Protein AF-A0A1Y3GC41-F1 (afdb_monomer)

Solvent-accessible surface area (backbone atoms only — not comparable to full-atom values): 14037 Å² total; per-residue (Å²): 127,78,80,80,53,49,66,61,40,53,50,44,62,78,36,47,71,57,53,35,50,50,41,25,69,69,59,69,42,43,61,58,47,39,34,46,35,61,84,64,41,93,57,85,67,60,42,74,79,37,36,31,29,21,33,38,30,64,58,84,92,35,60,56,63,61,42,42,58,34,51,26,50,46,35,40,72,66,38,29,49,45,41,66,51,50,52,43,73,61,13,53,52,45,36,67,74,67,71,36,42,24,42,35,40,48,56,81,86,48,41,38,18,34,15,66,78,85,65,32,71,26,45,34,45,58,20,31,11,50,40,53,31,49,50,53,45,42,40,33,65,76,67,64,29,43,28,36,36,41,33,27,69,45,68,36,31,42,37,24,49,48,37,35,69,68,44,84,50,43,42,84,86,61,44,84,43,41,29,40,42,45,96,51,58,69,56,46,56,51,45,54,74,73,45,96,44,42,78,61,56,96,82,79,67,78,45,43,31,38,32,38,39,31,72,46,60,77,56,80,76,59,34,66,66,39,46,75,46,86,30,32,38,44,33,72,19,51,54,69,48,77,70,47,86,92,39,52,51,72,60,93,47,58,61,26,58,42,14,12,50,40,30,10,65,58,69,102

Nearest PDB structures (foldseek):
  4q3a-assembly3_C  TM=8.831E-01  e=2.597E-20  Methanosarcina barkeri str. Fusaro
  4j49-assembly2_B  TM=8.670E-01  e=1.719E-20  Methanosarcina barkeri str. Fusaro
  4j43-assembly2_B  TM=8.719E-01  e=8.955E-20  Methanosarcina barkeri str. Fusaro
  4j49-assembly1_A  TM=8.557E-01  e=1.198E-18  Methanosarcina barkeri str. Fusaro
  4q3e-assembly1_A  TM=8.543E-01  e=2.900E-18  Methanosarcina barkeri str. Fusaro

InterPro domains:
  IPR048757 Pyrrolysine biosynthesis protein PylD, N-terminal domain [PF21455] (15-121)

Secondary structure (DSSP, 8-state):
-PPPPHHHHHHHHHHHHHHHHHHHHHHS--HHHHHTTTTTS-----GGG-EEEEEE--STT-PPTTHHHHHHHHHHHHT-EEEE--SHHHHHHHHHHTT-SEEEEE-SS-EEEEETTT--EEEHHHHHHHHHHHHHHHHHHHHT--EEEEE--SHHHHHHHHHHHHSTT--TTT-SEEEEE-S-HHHHHHHHHHSS-EE--TTS---SEEEE-SS-SSSGGGSHHHHSSS-EEEE--SS-----TTTEEE-SSHHHHHHHHHHHHHT-

Radius of gyration: 18.23 Å; Cα contacts (8 Å, |Δi|>4): 546; chains: 1; bounding box: 43×35×52 Å

Foldseek 3Di:
DDDDALVQLVVCLVCVVVQQVLLCLLQVDGLLCLLCQVVLDDFPDDQLVAEEEEAFEQPDVGGRPCNSVSLQSLSVVSRHNYDYAYYDPVRVVCCVVVPGQKYWYDDPPWTWIAGPPVRFIDTLLLLLLSSLLSSVLSNLVVVLFAEEEEEDCPSNSVSVQCPCCPGSSPCVPSHNAYEYDYPPVVSVVVCVVPHVHHHDDPPPAEGQEYEYQEQDLDDPCPDCRNQVDNHAYRYQHPPHHDHDPSRYRDRPPSSSSSSNNSCNVRVD

pLDDT: mean 94.2, std 5.42, range [58.84, 98.69]

Mean predicted aligned error: 3.55 Å

Organism: NCBI:txid1927129

Sequence (268 aa):
MTRLDERLVCSVVENLNDIDRDLRRFTGLSFREVCRGGGFFDNVLVESEKSVSVVPLSCGDGEIPFFSDAVCEVLRYVGFDASVVERDVFGISRSFEGDFDGVLMADDQAFVGIDLVSRNVSDNDSSTSRAYSILTRLLVEKFSCSSCLLVGLGDIGGGMLDYLFGSELALDGFVDSFFVHDIDVGKVDRCLGAYPVERYIDGVGEVDVVIDATPSVSNVCYSDVFVDGDSYFVLPGVPVGPYPEGRGFFDPLALGACSLAYMAFSGD

Structure (mmCIF, N/CA/C/O backbone):
data_AF-A0A1Y3GC41-F1
#
_entry.id   AF-A0A1Y3GC41-F1
#
loop_
_atom_site.group_PDB
_atom_site.id
_atom_site.type_symbol
_atom_site.label_atom_id
_atom_site.label_alt_id
_atom_site.label_comp_id
_atom_site.label_asym_id
_atom_site.label_entity_id
_atom_site.label_seq_id
_atom_site.pdbx_PDB_ins_code
_atom_site.Cartn_x
_atom_site.Cartn_y
_atom_site.Cartn_z
_atom_site.occupancy
_atom_site.B_iso_or_equiv
_atom_site.auth_seq_id
_atom_site.auth_comp_id
_atom_site.auth_asym_id
_atom_site.auth_atom_id
_atom_site.pdbx_PDB_model_num
ATOM 1 N N . MET A 1 1 ? 10.446 7.506 6.996 1.00 58.84 1 MET A N 1
ATOM 2 C CA . MET A 1 1 ? 9.048 7.522 6.537 1.00 58.84 1 MET A CA 1
ATOM 3 C C . MET A 1 1 ? 8.722 8.906 5.998 1.00 58.84 1 MET A C 1
ATOM 5 O O . MET A 1 1 ? 9.164 9.886 6.594 1.00 58.84 1 MET A O 1
ATOM 9 N N . THR A 1 2 ? 8.022 9.000 4.869 1.00 71.81 2 THR A N 1
ATOM 10 C CA . THR A 1 2 ? 7.510 10.284 4.369 1.00 71.81 2 THR A CA 1
ATOM 11 C C . THR A 1 2 ? 6.113 10.477 4.917 1.00 71.81 2 THR A C 1
ATOM 13 O O . THR A 1 2 ? 5.234 9.655 4.683 1.00 71.81 2 THR A O 1
ATOM 16 N N . ARG A 1 3 ? 5.936 11.536 5.702 1.00 79.88 3 ARG A N 1
ATOM 17 C CA . ARG A 1 3 ? 4.681 11.837 6.382 1.00 79.88 3 ARG A CA 1
ATOM 18 C C . ARG A 1 3 ? 3.676 12.411 5.380 1.00 79.88 3 ARG A C 1
ATOM 20 O O . ARG A 1 3 ? 4.047 13.262 4.571 1.00 79.88 3 ARG A O 1
ATOM 27 N N . LEU A 1 4 ? 2.424 11.954 5.439 1.00 88.12 4 LEU A N 1
ATOM 28 C CA . LEU A 1 4 ? 1.343 12.553 4.652 1.00 88.12 4 LEU A CA 1
ATOM 29 C C . LEU A 1 4 ? 1.094 13.997 5.101 1.00 88.12 4 LEU A C 1
ATOM 31 O O . LEU A 1 4 ? 1.350 14.367 6.250 1.00 88.12 4 LEU A O 1
ATOM 35 N N . ASP A 1 5 ? 0.558 14.806 4.193 1.00 89.56 5 ASP A N 1
ATOM 36 C CA . ASP A 1 5 ? 0.022 16.116 4.541 1.00 89.56 5 ASP A CA 1
ATOM 37 C C . ASP A 1 5 ? -1.508 16.076 4.674 1.00 89.56 5 ASP A C 1
ATOM 39 O O . ASP A 1 5 ? -2.185 15.173 4.179 1.00 89.56 5 ASP A O 1
ATOM 43 N N . GLU A 1 6 ? -2.055 17.079 5.359 1.00 91.06 6 GLU A N 1
ATOM 44 C CA . GLU A 1 6 ? -3.498 17.243 5.576 1.00 91.06 6 GLU A CA 1
ATOM 45 C C . GLU A 1 6 ? -4.297 17.259 4.261 1.00 91.06 6 GLU A C 1
ATOM 47 O O . GLU A 1 6 ? -5.421 16.766 4.209 1.00 91.06 6 GLU A O 1
ATOM 52 N N . ARG A 1 7 ? -3.731 17.802 3.176 1.00 91.12 7 ARG A N 1
ATOM 53 C CA . ARG A 1 7 ? -4.450 17.929 1.901 1.00 91.12 7 ARG A CA 1
ATOM 54 C C . ARG A 1 7 ? -4.641 16.571 1.245 1.00 91.12 7 ARG A C 1
ATOM 56 O O . ARG A 1 7 ? -5.731 16.301 0.749 1.00 91.12 7 ARG A O 1
ATOM 63 N N . LEU A 1 8 ? -3.610 15.727 1.256 1.00 90.88 8 LEU A N 1
ATOM 64 C CA . LEU A 1 8 ? -3.686 14.356 0.758 1.00 90.88 8 LEU A CA 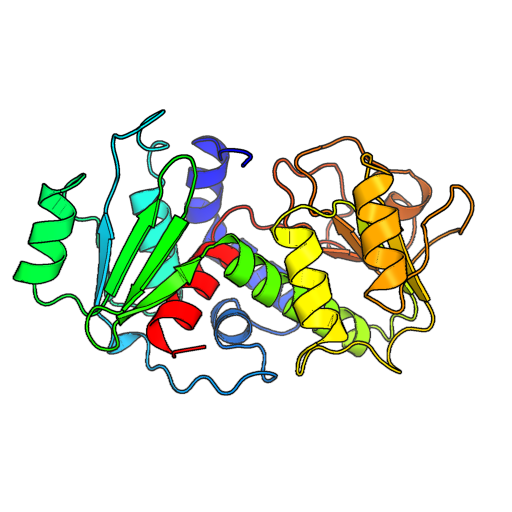1
ATOM 65 C C . LEU A 1 8 ? -4.684 13.533 1.573 1.00 90.88 8 LEU A C 1
ATOM 67 O O . LEU A 1 8 ? -5.519 12.848 0.988 1.00 90.88 8 LEU A O 1
ATOM 71 N N . VAL A 1 9 ? -4.651 13.657 2.902 1.00 93.12 9 VAL A N 1
ATOM 72 C CA . VAL A 1 9 ? -5.589 12.968 3.802 1.00 93.12 9 VAL A CA 1
ATOM 73 C C . VAL A 1 9 ? -7.040 13.353 3.493 1.00 93.12 9 VAL A C 1
ATOM 75 O O . VAL A 1 9 ? -7.869 12.476 3.249 1.00 93.12 9 VAL A O 1
ATOM 78 N N . CYS A 1 10 ? -7.351 14.651 3.430 1.00 91.75 10 CYS A N 1
ATOM 79 C CA . CYS A 1 10 ? -8.701 15.120 3.106 1.00 91.75 10 CYS A CA 1
ATOM 80 C C . CYS A 1 10 ? -9.135 14.698 1.693 1.00 91.75 10 CYS A C 1
ATOM 82 O O . CYS A 1 10 ? -10.263 14.243 1.503 1.00 91.75 10 CYS A O 1
ATOM 84 N N . SER A 1 11 ? -8.225 14.779 0.716 1.00 92.69 11 SER A N 1
ATOM 85 C CA . SER A 1 11 ? -8.494 14.370 -0.665 1.00 92.69 11 SER A CA 1
ATOM 86 C C . SER A 1 11 ? -8.882 12.897 -0.771 1.00 92.69 11 SER A C 1
ATOM 88 O O . SER A 1 11 ? -9.694 12.558 -1.629 1.00 92.69 11 SER A O 1
ATOM 90 N N . VAL A 1 12 ? -8.324 12.010 0.058 1.00 93.25 12 VAL A N 1
ATOM 91 C CA . VAL A 1 12 ? -8.708 10.591 0.047 1.00 93.25 12 VAL A CA 1
ATOM 92 C C . VAL A 1 12 ? -10.174 10.444 0.418 1.00 93.25 12 VAL A C 1
ATOM 94 O O . VAL A 1 12 ? -10.931 9.870 -0.358 1.00 93.25 12 VAL A O 1
ATOM 97 N N . VAL A 1 13 ? -10.593 11.022 1.547 1.00 91.81 13 VAL A N 1
ATOM 98 C CA . VAL A 1 13 ? -11.973 10.912 2.051 1.00 91.81 13 VAL A CA 1
ATOM 99 C C . VAL A 1 13 ? -12.982 11.464 1.047 1.00 91.81 13 VAL A C 1
ATOM 101 O O . VAL A 1 13 ? -13.996 10.826 0.770 1.00 91.81 13 VAL A O 1
ATOM 104 N N . GLU A 1 14 ? -12.684 12.622 0.456 1.00 93.62 14 GLU A N 1
ATOM 105 C CA . GLU A 1 14 ? -13.551 13.263 -0.537 1.00 93.62 14 GLU A CA 1
ATOM 106 C C . GLU A 1 14 ? -13.723 12.421 -1.810 1.00 93.62 14 GLU A C 1
ATOM 108 O O . GLU A 1 14 ? -14.778 12.478 -2.443 1.00 93.62 14 GLU A O 1
ATOM 113 N N . ASN A 1 15 ? -12.717 11.616 -2.165 1.00 95.00 15 ASN A N 1
ATOM 114 C CA . ASN A 1 15 ? -12.654 10.902 -3.439 1.00 95.00 15 ASN A CA 1
ATOM 115 C C . ASN A 1 15 ? -12.680 9.370 -3.295 1.00 95.00 15 ASN A C 1
ATOM 117 O O . ASN A 1 15 ? -12.454 8.681 -4.285 1.00 95.00 15 ASN A O 1
ATOM 121 N N . LEU A 1 16 ? -13.002 8.797 -2.124 1.00 94.88 16 LEU A N 1
ATOM 122 C CA . LEU A 1 16 ? -12.939 7.337 -1.894 1.00 94.88 16 LEU A CA 1
ATOM 123 C C . LEU A 1 16 ? -13.663 6.508 -2.965 1.00 94.88 16 LEU A C 1
ATOM 125 O O . LEU A 1 16 ? -13.136 5.507 -3.447 1.00 94.88 16 LEU A O 1
ATOM 129 N N . ASN A 1 17 ? -14.854 6.947 -3.378 1.00 96.12 17 ASN A N 1
ATOM 130 C CA . ASN A 1 17 ? -15.620 6.278 -4.433 1.00 96.12 17 ASN A CA 1
ATOM 131 C C . ASN A 1 17 ? -14.943 6.349 -5.806 1.00 96.12 17 ASN A C 1
ATOM 133 O O . ASN A 1 17 ? -15.062 5.418 -6.604 1.00 96.12 17 ASN A O 1
ATOM 137 N N . ASP A 1 18 ? -14.276 7.463 -6.098 1.00 95.38 18 ASP A N 1
ATOM 138 C CA . ASP A 1 18 ? -13.555 7.656 -7.349 1.00 95.38 18 ASP A CA 1
ATOM 139 C C . ASP A 1 18 ? -12.288 6.801 -7.366 1.00 95.38 18 ASP A C 1
ATOM 141 O O . ASP A 1 18 ? -12.068 6.087 -8.343 1.00 95.38 18 ASP A O 1
ATOM 145 N N . ILE A 1 19 ? -11.545 6.764 -6.255 1.00 94.50 19 ILE A N 1
ATOM 146 C CA . ILE A 1 19 ? -10.357 5.917 -6.109 1.00 94.50 19 ILE A CA 1
ATOM 147 C C . ILE A 1 19 ? -10.736 4.432 -6.242 1.00 94.50 19 ILE A C 1
ATOM 149 O O . ILE A 1 19 ? -10.111 3.713 -7.017 1.00 94.50 19 ILE A O 1
ATOM 153 N N . ASP A 1 20 ? -11.805 3.966 -5.582 1.00 96.12 20 ASP A N 1
ATOM 154 C CA . ASP A 1 20 ? -12.274 2.573 -5.706 1.00 96.12 20 ASP A CA 1
ATOM 155 C C . ASP A 1 20 ? -12.732 2.246 -7.139 1.00 96.12 20 ASP A C 1
ATOM 157 O O . ASP A 1 20 ? -12.499 1.158 -7.671 1.00 96.12 20 ASP A O 1
ATOM 161 N N . ARG A 1 21 ? -13.386 3.195 -7.817 1.00 95.56 21 ARG A N 1
ATOM 162 C CA . ARG A 1 21 ? -13.763 3.031 -9.227 1.00 95.56 21 ARG A CA 1
ATOM 163 C C . ARG A 1 21 ? -12.532 2.921 -10.121 1.00 95.56 21 ARG A C 1
ATOM 165 O O . ARG A 1 21 ? -12.534 2.095 -11.037 1.00 95.56 21 ARG A O 1
ATOM 172 N N . ASP A 1 22 ? -11.525 3.751 -9.899 1.00 94.31 22 ASP A N 1
ATOM 173 C CA . ASP A 1 22 ? -10.320 3.756 -10.718 1.00 94.31 22 ASP A CA 1
ATOM 174 C C . ASP A 1 22 ? -9.473 2.507 -10.447 1.00 94.31 22 ASP A C 1
ATOM 176 O O . ASP A 1 22 ? -9.015 1.882 -11.404 1.00 94.31 22 ASP A O 1
ATOM 180 N N . LEU A 1 23 ? -9.433 2.021 -9.200 1.00 95.44 23 LEU A N 1
ATOM 181 C CA . LEU A 1 23 ? -8.888 0.705 -8.864 1.00 95.44 23 LEU A CA 1
ATOM 182 C C . LEU A 1 23 ? -9.599 -0.412 -9.638 1.00 95.44 23 LEU A C 1
ATOM 184 O O . LEU A 1 23 ? -8.942 -1.189 -10.330 1.00 95.44 23 LEU A O 1
ATOM 188 N N . ARG A 1 24 ? -10.940 -0.452 -9.614 1.00 95.88 24 ARG A N 1
ATOM 189 C CA . ARG A 1 24 ? -11.728 -1.443 -10.374 1.00 95.88 24 ARG A CA 1
ATOM 190 C C . ARG A 1 24 ? -11.454 -1.389 -11.869 1.00 95.88 24 ARG A C 1
ATOM 192 O O . ARG A 1 24 ? -11.411 -2.427 -12.522 1.00 95.88 24 ARG A O 1
ATOM 199 N N . ARG A 1 25 ? -11.288 -0.201 -12.449 1.00 93.00 25 ARG A N 1
ATOM 200 C CA . ARG A 1 25 ? -10.931 -0.069 -13.871 1.00 93.00 25 ARG A CA 1
ATOM 201 C C . ARG A 1 25 ? -9.547 -0.650 -14.139 1.00 93.00 25 ARG A C 1
ATOM 203 O O . ARG A 1 25 ? -9.368 -1.396 -15.107 1.00 93.00 25 ARG A O 1
ATOM 210 N N . PHE A 1 26 ? -8.603 -0.339 -13.259 1.00 92.94 26 PHE A N 1
ATOM 211 C CA . PHE A 1 26 ? -7.207 -0.717 -13.384 1.00 92.94 26 PHE A CA 1
ATOM 212 C C . PHE A 1 26 ? -7.001 -2.227 -13.213 1.00 92.94 26 PHE A C 1
ATOM 214 O O . PHE A 1 26 ? -6.504 -2.886 -14.126 1.00 92.94 26 PHE A O 1
ATOM 221 N N . THR A 1 27 ? -7.519 -2.822 -12.139 1.00 93.56 27 THR A N 1
ATOM 222 C CA . THR A 1 27 ? -7.289 -4.236 -11.782 1.00 93.56 27 THR A CA 1
ATOM 223 C C . THR A 1 27 ? -8.464 -5.160 -12.095 1.00 93.56 27 THR A C 1
ATOM 225 O O . THR A 1 27 ? -8.273 -6.351 -12.301 1.00 93.56 27 THR A O 1
ATOM 228 N N . GLY A 1 28 ? -9.684 -4.629 -12.184 1.00 94.88 28 GLY A N 1
ATOM 229 C CA . GLY A 1 28 ? -10.919 -5.422 -12.213 1.00 94.88 28 GLY A CA 1
ATOM 230 C C . GLY A 1 28 ? -11.518 -5.703 -10.831 1.00 94.88 28 GLY A C 1
ATOM 231 O O . GLY A 1 28 ? -12.633 -6.214 -10.770 1.00 94.88 28 GLY A O 1
ATOM 232 N N . LEU A 1 29 ? -10.824 -5.347 -9.744 1.00 96.75 29 LEU A N 1
ATOM 233 C CA . LEU A 1 29 ? -11.230 -5.613 -8.363 1.00 96.75 29 LEU A CA 1
ATOM 234 C C . LEU A 1 29 ? -11.480 -4.317 -7.587 1.00 96.75 29 LEU A C 1
ATOM 236 O O . LEU A 1 29 ? -10.878 -3.283 -7.860 1.00 96.75 29 LEU A O 1
ATOM 240 N N . SER A 1 30 ? -12.377 -4.377 -6.608 1.00 95.06 30 SER A N 1
ATOM 241 C CA . SER A 1 30 ? -12.604 -3.297 -5.643 1.00 95.06 30 SER A CA 1
ATOM 242 C C . SER A 1 30 ? -11.538 -3.240 -4.554 1.00 95.06 30 SER A C 1
ATOM 244 O O . SER A 1 30 ? -10.822 -4.216 -4.324 1.00 95.06 30 SER A O 1
ATOM 246 N N . PHE A 1 31 ? -11.506 -2.136 -3.803 1.00 90.81 31 PHE A N 1
ATOM 247 C CA . PHE A 1 31 ? -10.690 -1.997 -2.596 1.00 90.81 31 PHE A CA 1
ATOM 248 C C . PHE A 1 31 ? -10.863 -3.176 -1.652 1.00 90.81 31 PHE A C 1
ATOM 250 O O . PHE A 1 31 ? -9.882 -3.778 -1.226 1.00 90.81 31 PHE A O 1
ATOM 257 N N . ARG A 1 32 ? -12.118 -3.533 -1.371 1.00 93.88 32 ARG A N 1
ATOM 258 C CA . ARG A 1 32 ? -12.457 -4.646 -0.486 1.00 93.88 32 ARG A CA 1
ATOM 259 C C . ARG A 1 32 ? -11.846 -5.958 -0.976 1.00 93.88 32 ARG A C 1
ATOM 261 O O . ARG A 1 32 ? -11.267 -6.699 -0.194 1.00 93.88 32 ARG A O 1
ATOM 268 N N . GLU A 1 33 ? -11.968 -6.244 -2.268 1.00 95.62 33 GLU A N 1
ATOM 269 C CA . GLU A 1 33 ? -11.460 -7.485 -2.863 1.00 95.62 33 GLU A CA 1
ATOM 270 C C . GLU A 1 33 ? -9.931 -7.533 -2.878 1.00 95.62 33 GLU A C 1
ATOM 272 O O . GLU A 1 33 ? -9.361 -8.567 -2.534 1.00 95.62 33 GLU A O 1
ATOM 277 N N . VAL A 1 34 ? -9.262 -6.424 -3.207 1.00 95.94 34 VAL A N 1
ATOM 278 C CA . VAL A 1 34 ? -7.795 -6.341 -3.153 1.00 95.94 34 VAL A CA 1
ATOM 279 C C . VAL A 1 34 ? -7.295 -6.506 -1.720 1.00 95.94 34 VAL A C 1
ATOM 281 O O . VAL A 1 34 ? -6.429 -7.341 -1.482 1.00 95.94 34 VAL A O 1
ATOM 284 N N . CYS A 1 35 ? -7.861 -5.775 -0.757 1.00 93.94 35 CYS A N 1
ATOM 285 C CA . CYS A 1 35 ? -7.387 -5.792 0.631 1.00 93.94 35 CYS A CA 1
ATOM 286 C C . CYS A 1 35 ? -7.666 -7.125 1.339 1.00 93.94 35 CYS A C 1
ATOM 288 O O . CYS A 1 35 ? -6.904 -7.527 2.211 1.00 93.94 35 CYS A O 1
ATOM 290 N N . ARG A 1 36 ? -8.699 -7.864 0.913 1.00 93.19 36 ARG A N 1
ATOM 291 C CA . ARG A 1 36 ? -8.907 -9.262 1.321 1.00 93.19 36 ARG A CA 1
ATOM 292 C C . ARG A 1 36 ? -7.848 -10.222 0.780 1.00 93.19 36 ARG A C 1
ATOM 294 O O . ARG A 1 36 ? -7.778 -11.346 1.252 1.00 93.19 36 ARG A O 1
ATOM 301 N N . GLY A 1 37 ? -7.052 -9.824 -0.208 1.00 93.69 37 GLY A N 1
ATOM 302 C CA . GLY A 1 37 ? -6.010 -10.665 -0.793 1.00 93.69 37 GLY A CA 1
ATOM 303 C C . GLY A 1 37 ? -6.148 -10.907 -2.293 1.00 93.69 37 GLY A C 1
ATOM 304 O O . GLY A 1 37 ? -5.383 -11.693 -2.841 1.00 93.69 37 GLY A O 1
ATOM 305 N N . GLY A 1 38 ? -7.111 -10.280 -2.976 1.00 93.69 38 GLY A N 1
ATOM 306 C CA . GLY A 1 38 ? -7.224 -10.316 -4.440 1.00 93.69 38 GLY A CA 1
ATOM 307 C C . GLY A 1 38 ? -7.465 -11.702 -5.047 1.00 93.69 38 GLY A C 1
ATOM 308 O O . GLY A 1 38 ? -7.250 -11.877 -6.241 1.00 93.69 38 GLY A O 1
ATOM 309 N N . GLY A 1 39 ? -7.879 -12.684 -4.238 1.00 93.25 39 GLY A N 1
ATOM 310 C CA . GLY A 1 39 ? -7.998 -14.093 -4.634 1.00 93.25 39 GLY A CA 1
ATOM 311 C C . GLY A 1 39 ? -6.702 -14.907 -4.532 1.00 93.25 39 GLY A C 1
ATOM 312 O O . GLY A 1 39 ? -6.730 -16.100 -4.813 1.00 93.25 39 GLY A O 1
ATOM 313 N N . PHE A 1 40 ? -5.591 -14.291 -4.116 1.00 93.62 40 PHE A N 1
ATOM 314 C CA . PHE A 1 40 ? -4.302 -14.961 -3.896 1.00 93.62 40 PHE A CA 1
ATOM 315 C C . PHE A 1 40 ? -4.129 -15.457 -2.463 1.00 93.62 40 PHE A C 1
ATOM 317 O O . PHE A 1 40 ? -3.376 -16.392 -2.221 1.00 93.62 40 PHE A O 1
ATOM 324 N N . PHE A 1 41 ? -4.845 -14.841 -1.527 1.00 91.50 41 PHE A N 1
ATOM 325 C CA . PHE A 1 41 ? -4.811 -15.197 -0.120 1.00 91.50 41 PHE A CA 1
ATOM 326 C C . PHE A 1 41 ? -6.229 -15.449 0.382 1.00 91.50 41 PHE A C 1
ATOM 328 O O . PHE A 1 41 ? -7.154 -14.693 0.066 1.00 91.50 41 PHE A O 1
ATOM 335 N N . ASP A 1 42 ? -6.385 -16.501 1.178 1.00 82.19 42 ASP A N 1
ATOM 336 C CA . ASP A 1 42 ? -7.667 -16.875 1.759 1.00 82.19 42 ASP A CA 1
ATOM 337 C C . ASP A 1 42 ? -7.958 -16.022 2.994 1.00 82.19 42 ASP A C 1
ATOM 339 O O . ASP A 1 42 ? -7.472 -16.293 4.088 1.00 82.19 42 ASP A O 1
ATOM 343 N N . ASN A 1 43 ? -8.810 -15.012 2.832 1.00 82.38 43 ASN A N 1
ATOM 344 C CA . ASN A 1 43 ? -9.270 -14.189 3.941 1.00 82.38 43 ASN A CA 1
ATOM 345 C C . ASN A 1 43 ? -10.764 -14.418 4.206 1.00 82.38 43 ASN A C 1
ATOM 347 O O . ASN A 1 43 ? -11.628 -14.045 3.409 1.00 82.38 43 ASN A O 1
ATOM 351 N N . VAL A 1 44 ? -11.064 -15.046 5.345 1.00 83.25 44 VAL A N 1
ATOM 352 C CA . VAL A 1 44 ? -12.432 -15.377 5.788 1.00 83.25 44 VAL A CA 1
ATOM 353 C C . VAL A 1 44 ? -13.065 -14.295 6.670 1.00 83.25 44 VAL A C 1
ATOM 355 O O . VAL A 1 44 ? -14.137 -14.513 7.234 1.00 83.25 44 VAL A O 1
ATOM 358 N N . LEU A 1 45 ? -12.411 -13.140 6.807 1.00 89.75 45 LEU A N 1
ATOM 359 C CA . LEU A 1 45 ? -12.868 -12.043 7.648 1.00 89.75 45 LEU A CA 1
ATOM 360 C C . LEU A 1 45 ? -14.239 -11.521 7.205 1.00 89.75 45 LEU A C 1
ATOM 362 O O . LEU A 1 45 ? -14.462 -11.180 6.039 1.00 89.75 45 LEU A O 1
ATOM 366 N N . VAL A 1 46 ? -15.142 -11.405 8.176 1.00 89.94 46 VAL A N 1
ATOM 367 C CA . VAL A 1 46 ? -16.412 -10.692 8.035 1.00 89.94 46 VAL A CA 1
ATOM 368 C C . VAL A 1 46 ? -16.257 -9.342 8.731 1.00 89.94 46 VAL A C 1
ATOM 370 O O . VAL A 1 46 ? -16.338 -9.234 9.947 1.00 89.94 46 VAL A O 1
ATOM 373 N N . GLU A 1 47 ? -16.002 -8.301 7.951 1.00 90.88 47 GLU A N 1
ATOM 374 C CA . GLU A 1 47 ? -15.647 -6.953 8.411 1.00 90.88 47 GLU A CA 1
ATOM 375 C C . GLU A 1 47 ? -16.730 -6.344 9.296 1.00 90.88 47 GLU A C 1
ATOM 377 O O . GLU A 1 47 ? -16.426 -5.710 10.299 1.00 90.88 47 GLU A O 1
ATOM 382 N N . SER A 1 48 ? -17.999 -6.599 8.971 1.00 91.25 48 SER A N 1
ATOM 383 C CA . SER A 1 48 ? -19.140 -6.096 9.741 1.00 91.25 48 SER A CA 1
ATOM 384 C C . SER A 1 48 ? -19.252 -6.700 11.142 1.00 91.25 48 SER A C 1
ATOM 386 O O . SER A 1 48 ? -20.060 -6.232 11.937 1.00 91.25 48 SER A O 1
ATOM 388 N N . GLU A 1 49 ? -18.502 -7.765 11.429 1.00 92.44 49 GLU A N 1
ATOM 389 C CA . GLU A 1 49 ? -18.410 -8.384 12.756 1.00 92.44 49 GLU A CA 1
ATOM 390 C C . GLU A 1 49 ? -17.178 -7.902 13.536 1.00 92.44 49 GLU A C 1
ATOM 392 O O . GLU A 1 49 ? -16.929 -8.399 14.630 1.00 92.44 49 GLU A O 1
ATOM 397 N N . LYS A 1 50 ? -16.401 -6.961 12.983 1.00 94.81 50 LYS A N 1
ATOM 398 C CA . LYS A 1 50 ? -15.205 -6.403 13.613 1.00 94.81 50 LYS A CA 1
ATOM 399 C C . LYS A 1 50 ? -15.406 -4.932 13.944 1.00 94.81 50 LYS A C 1
ATOM 401 O O . LYS A 1 50 ? -15.512 -4.082 13.056 1.00 94.81 50 LYS A O 1
ATOM 406 N N . SER A 1 51 ? -15.389 -4.653 15.239 1.00 96.88 51 SER A N 1
ATOM 407 C CA . SER A 1 51 ? -15.346 -3.308 15.794 1.00 96.88 51 SER A CA 1
ATOM 408 C C . SER A 1 51 ? -13.900 -2.823 15.910 1.00 96.88 51 SER A C 1
ATOM 410 O O . SER A 1 51 ? -13.037 -3.495 16.474 1.00 96.88 51 SER A O 1
ATOM 412 N N . VAL A 1 52 ? -13.608 -1.650 15.351 1.00 98.06 52 VAL A N 1
ATOM 413 C CA . VAL A 1 52 ? -12.238 -1.134 15.240 1.00 98.06 52 VAL A CA 1
ATOM 414 C C . VAL A 1 52 ? -12.158 0.282 15.787 1.00 98.06 52 VAL A C 1
ATOM 416 O O . VAL A 1 52 ? -12.844 1.187 15.310 1.00 98.06 52 VAL A O 1
ATOM 419 N N . SER A 1 53 ? -11.293 0.510 16.767 1.00 98.31 53 SER A N 1
ATOM 420 C CA . SER A 1 53 ? -10.985 1.866 17.202 1.00 98.31 53 SER A CA 1
ATOM 421 C C . SER A 1 53 ? -9.805 2.424 16.413 1.00 98.31 53 SER A C 1
ATOM 423 O O . SER A 1 53 ? -8.815 1.740 16.151 1.00 98.31 53 SER A O 1
ATOM 425 N N . VAL A 1 54 ? -9.897 3.696 16.039 1.00 98.50 54 VAL A N 1
ATOM 426 C CA . VAL A 1 54 ? -8.771 4.453 15.491 1.00 98.50 54 VAL A CA 1
ATOM 427 C C . VAL A 1 54 ? -8.324 5.441 16.558 1.00 98.50 54 VAL A C 1
ATOM 429 O O . VAL A 1 54 ? -9.097 6.313 16.958 1.00 98.50 54 VAL A O 1
ATOM 432 N N . VAL A 1 55 ? -7.100 5.275 17.057 1.00 98.31 55 VAL A N 1
ATOM 433 C CA . VAL A 1 55 ? -6.554 6.082 18.154 1.00 98.31 55 VAL A CA 1
ATOM 434 C C . VAL A 1 55 ? -5.605 7.136 17.587 1.00 98.31 55 VAL A C 1
ATOM 436 O O . VAL A 1 55 ? -4.522 6.785 17.107 1.00 98.31 55 VAL A O 1
ATOM 439 N N . PRO A 1 56 ? -5.937 8.432 17.697 1.00 97.69 56 PRO A N 1
ATOM 440 C CA . PRO A 1 56 ? -4.999 9.481 17.348 1.00 97.69 56 PRO A CA 1
ATOM 441 C C . PRO A 1 56 ? -3.849 9.550 18.350 1.00 97.69 56 PRO A C 1
ATOM 443 O O . PRO A 1 56 ? -4.073 9.572 19.563 1.00 97.69 56 PRO A O 1
ATOM 446 N N . LEU A 1 57 ? -2.617 9.677 17.864 1.00 96.50 57 LEU A N 1
ATOM 447 C CA . LEU A 1 57 ? -1.444 9.863 18.719 1.00 96.50 57 LEU A CA 1
ATOM 448 C C . LEU A 1 57 ? -0.955 11.317 18.676 1.00 96.50 57 LEU A C 1
ATOM 450 O O . LEU A 1 57 ? -1.142 12.044 17.700 1.00 96.50 57 LEU A O 1
ATOM 454 N N . SER A 1 58 ? -0.404 11.800 19.785 1.00 95.44 58 SER A N 1
ATOM 455 C CA . SER A 1 58 ? 0.180 13.141 19.926 1.00 95.44 58 SER A CA 1
ATOM 456 C C . SER A 1 58 ? 1.703 13.120 20.075 1.00 95.44 58 SER A C 1
ATOM 458 O O . SER A 1 58 ? 2.320 14.181 20.158 1.00 95.44 58 SER A O 1
ATOM 460 N N . CYS A 1 59 ? 2.315 11.933 20.106 1.00 91.94 59 CYS A N 1
ATOM 461 C CA . CYS A 1 59 ? 3.764 11.782 20.144 1.00 91.94 59 CYS A CA 1
ATOM 462 C C . CYS A 1 59 ? 4.429 12.280 18.850 1.00 91.94 59 CYS A C 1
ATOM 464 O O . CYS A 1 59 ? 3.800 12.364 17.796 1.00 91.94 59 CYS A O 1
ATOM 466 N N . GLY A 1 60 ? 5.721 12.611 18.952 1.00 90.38 60 GLY A N 1
ATOM 467 C CA . GLY A 1 60 ? 6.510 13.066 17.809 1.00 90.38 60 GLY A CA 1
ATOM 468 C C . GLY A 1 60 ? 6.006 14.392 17.237 1.00 90.38 60 GLY A C 1
ATOM 469 O O . GLY A 1 60 ? 5.770 15.338 17.993 1.00 90.38 60 GLY A O 1
ATOM 470 N N . ASP A 1 61 ? 5.805 14.444 15.923 1.00 90.19 61 ASP A N 1
ATOM 471 C CA . ASP A 1 61 ? 5.210 15.585 15.212 1.00 90.19 61 ASP A CA 1
ATOM 472 C C . ASP A 1 61 ? 3.681 15.690 15.417 1.00 90.19 61 ASP A C 1
ATOM 474 O O . ASP A 1 61 ? 3.011 16.550 14.836 1.00 90.19 61 ASP A O 1
ATOM 478 N N . GLY A 1 62 ? 3.112 14.831 16.268 1.00 91.19 62 GLY A N 1
ATOM 479 C CA . GLY A 1 62 ? 1.697 14.789 16.606 1.00 91.19 62 GLY A CA 1
ATOM 480 C C . GLY A 1 62 ? 0.856 14.113 15.529 1.00 91.19 62 GLY A C 1
ATOM 481 O O . GLY A 1 62 ? 1.367 13.456 14.626 1.00 91.19 62 GLY A O 1
ATOM 482 N N . GLU A 1 63 ? -0.457 14.297 15.595 1.00 91.00 63 GLU A N 1
ATOM 483 C CA . GLU A 1 63 ? -1.378 13.788 14.573 1.00 91.00 63 GLU A CA 1
ATOM 484 C C . GLU A 1 63 ? -1.350 14.679 13.327 1.00 91.00 63 GLU A C 1
ATOM 486 O O . GLU A 1 63 ? -1.362 15.908 13.426 1.00 91.00 63 GLU A O 1
ATOM 491 N N . ILE A 1 64 ? -1.365 14.055 12.149 1.00 91.38 64 ILE A N 1
ATOM 492 C CA . ILE A 1 64 ? -1.683 14.749 10.899 1.00 91.38 64 ILE A CA 1
ATOM 493 C C . ILE A 1 64 ? -3.179 15.088 10.945 1.00 91.38 64 ILE A C 1
ATOM 495 O O . ILE A 1 64 ? -3.977 14.167 11.127 1.00 91.38 64 ILE A O 1
ATOM 499 N N . PRO A 1 65 ? -3.587 16.361 10.795 1.00 92.31 65 PRO A N 1
ATOM 500 C CA . PRO A 1 65 ? -4.995 16.736 10.882 1.00 92.31 65 PRO A CA 1
ATOM 501 C C . PRO A 1 65 ? -5.895 15.829 10.034 1.00 92.31 65 PRO A C 1
ATOM 503 O O . PRO A 1 65 ? -5.585 15.559 8.874 1.00 92.31 65 PRO A O 1
ATOM 506 N N . PHE A 1 66 ? -6.992 15.360 10.639 1.00 94.31 66 PHE A N 1
ATOM 507 C CA . PHE A 1 66 ? -7.997 14.469 10.040 1.00 94.31 66 PHE A CA 1
ATOM 508 C C . PHE A 1 66 ? -7.517 13.061 9.658 1.00 94.31 66 PHE A C 1
ATOM 510 O O . PHE A 1 66 ? -8.285 12.307 9.068 1.00 94.31 66 PHE A O 1
ATOM 517 N N . PHE A 1 67 ? -6.288 12.659 9.996 1.00 96.19 67 PHE A N 1
ATOM 518 C CA . PHE A 1 67 ? -5.777 11.333 9.634 1.00 96.19 67 PHE A CA 1
ATOM 519 C C . PHE A 1 67 ? -6.594 10.200 10.251 1.00 96.19 67 PHE A C 1
ATOM 521 O O . PHE A 1 67 ? -7.015 9.289 9.540 1.00 96.19 67 PHE A O 1
ATOM 528 N N . SER A 1 68 ? -6.865 10.272 11.556 1.00 97.38 68 SER A N 1
ATOM 529 C CA . SER A 1 68 ? -7.639 9.239 12.251 1.00 97.38 68 SER A CA 1
ATOM 530 C C . SER A 1 68 ? -9.068 9.149 11.707 1.00 97.38 68 SER A C 1
ATOM 532 O O . SER A 1 68 ? -9.589 8.052 11.506 1.00 97.38 68 SER A O 1
ATOM 534 N N . ASP A 1 69 ? -9.680 10.298 11.403 1.00 97.38 69 ASP A N 1
ATOM 535 C CA . ASP A 1 69 ? -10.993 10.368 10.759 1.00 97.38 69 ASP A CA 1
ATOM 536 C C . ASP A 1 69 ? -10.964 9.741 9.360 1.00 97.38 69 ASP A C 1
ATOM 538 O O . ASP A 1 69 ? -11.834 8.940 9.029 1.00 97.38 69 ASP A O 1
ATOM 542 N N . ALA A 1 70 ? -9.938 10.031 8.557 1.00 97.56 70 ALA A N 1
ATOM 543 C CA . ALA A 1 70 ? -9.798 9.472 7.219 1.00 97.56 70 ALA A CA 1
ATOM 544 C C . ALA A 1 70 ? -9.629 7.949 7.233 1.00 97.56 70 ALA A C 1
ATOM 546 O O . ALA A 1 70 ? -10.300 7.254 6.471 1.00 97.56 70 ALA A O 1
ATOM 547 N N . VAL A 1 71 ? -8.790 7.418 8.128 1.00 98.06 71 VAL A N 1
ATOM 548 C CA . VAL A 1 71 ? -8.656 5.966 8.330 1.00 98.06 71 VAL A CA 1
ATOM 549 C C . VAL A 1 71 ? -10.005 5.365 8.729 1.00 98.06 71 VAL A C 1
ATOM 551 O O . VAL A 1 71 ? -10.428 4.367 8.155 1.00 98.06 71 VAL A O 1
ATOM 554 N N . CYS A 1 72 ? -10.721 5.992 9.662 1.00 97.94 72 CYS A N 1
ATOM 555 C CA . CYS A 1 72 ? -12.037 5.536 10.097 1.00 97.94 72 CYS A CA 1
ATOM 556 C C . CYS A 1 72 ? -13.054 5.479 8.938 1.00 97.94 72 CYS A C 1
ATOM 558 O O . CYS A 1 72 ? -13.752 4.477 8.776 1.00 97.94 72 CYS A O 1
ATOM 560 N N . GLU A 1 73 ? -13.100 6.508 8.089 1.00 97.94 73 GLU A N 1
ATOM 561 C CA . GLU A 1 73 ? -13.974 6.542 6.911 1.00 97.94 73 GLU A CA 1
ATOM 562 C C . GLU A 1 73 ? -13.597 5.478 5.868 1.00 97.94 73 GLU A C 1
ATOM 564 O O . GLU A 1 73 ? -14.484 4.814 5.331 1.00 97.94 73 GLU A O 1
ATOM 569 N N . VAL A 1 74 ? -12.302 5.233 5.635 1.00 97.69 74 VAL A N 1
ATOM 570 C CA . VAL A 1 74 ? -11.820 4.132 4.776 1.00 97.69 74 VAL A CA 1
ATOM 571 C C . VAL A 1 74 ? -12.293 2.774 5.299 1.00 97.69 74 VAL A C 1
ATOM 573 O O . VAL A 1 74 ? -12.785 1.943 4.534 1.00 97.69 74 VAL A O 1
ATOM 576 N N . LEU A 1 75 ? -12.169 2.531 6.605 1.00 97.88 75 LEU A N 1
ATOM 577 C CA . LEU A 1 75 ? -12.589 1.269 7.214 1.00 97.88 75 LEU A CA 1
ATOM 578 C C . LEU A 1 75 ? -14.106 1.067 7.118 1.00 97.88 75 LEU A C 1
ATOM 580 O O . LEU A 1 75 ? -14.566 -0.008 6.721 1.00 97.88 75 LEU A O 1
ATOM 584 N N . ARG A 1 76 ? -14.890 2.112 7.404 1.00 97.81 76 ARG A N 1
ATOM 585 C CA . ARG A 1 76 ? -16.353 2.093 7.235 1.00 97.81 76 ARG A CA 1
ATOM 586 C C . ARG A 1 76 ? -16.751 1.844 5.787 1.00 97.81 76 ARG A C 1
ATOM 588 O O . ARG A 1 76 ? -17.682 1.080 5.539 1.00 97.81 76 ARG A O 1
ATOM 595 N N . TYR A 1 77 ? -16.031 2.442 4.837 1.00 96.88 77 TYR A N 1
ATOM 596 C CA . TYR A 1 77 ? -16.280 2.271 3.407 1.00 96.88 77 TYR A CA 1
ATOM 597 C C . TYR A 1 77 ? -16.233 0.799 2.979 1.00 96.88 77 TYR A C 1
ATOM 599 O O . TYR A 1 77 ? -17.075 0.353 2.198 1.00 96.88 77 TYR A O 1
ATOM 607 N N . VAL A 1 78 ? -15.289 0.022 3.521 1.00 95.06 78 VAL A N 1
ATOM 608 C CA . VAL A 1 78 ? -15.156 -1.411 3.205 1.00 95.06 78 VAL A CA 1
ATOM 609 C C . VAL A 1 78 ? -15.973 -2.334 4.117 1.00 95.06 78 VAL A C 1
ATOM 611 O O . VAL A 1 78 ? -16.062 -3.531 3.836 1.00 95.06 78 VAL A O 1
ATOM 614 N N . GLY A 1 79 ? -16.623 -1.785 5.147 1.00 96.19 79 GLY A N 1
ATOM 615 C CA . GLY A 1 79 ? -17.639 -2.470 5.947 1.00 96.19 79 GLY A CA 1
ATOM 616 C C . GLY A 1 79 ? -17.274 -2.779 7.399 1.00 96.19 79 GLY A C 1
ATOM 617 O O . GLY A 1 79 ? -18.045 -3.488 8.040 1.00 96.19 79 GLY A O 1
ATOM 618 N N . PHE A 1 80 ? -16.151 -2.276 7.921 1.00 97.31 80 PHE A N 1
ATOM 619 C CA . PHE A 1 80 ? -15.828 -2.383 9.350 1.00 97.31 80 PHE A CA 1
ATOM 620 C C . PHE A 1 80 ? -16.706 -1.456 10.199 1.00 97.31 80 PHE A C 1
ATOM 622 O O . PHE A 1 80 ? -17.061 -0.356 9.765 1.00 97.31 80 PHE A O 1
ATOM 629 N N . ASP A 1 81 ? -16.980 -1.854 11.443 1.00 97.31 81 ASP A N 1
ATOM 630 C CA . ASP A 1 81 ? -17.549 -0.955 12.451 1.00 97.31 81 ASP A CA 1
ATOM 631 C C . ASP A 1 81 ? -16.427 -0.135 13.105 1.00 97.31 81 ASP A C 1
ATOM 633 O O . ASP A 1 81 ? -15.911 -0.472 14.170 1.00 97.31 81 ASP A O 1
ATOM 637 N N . ALA A 1 82 ? -15.975 0.913 12.411 1.00 98.00 82 ALA A N 1
ATOM 638 C CA . ALA A 1 82 ? -14.856 1.734 12.863 1.00 98.00 82 ALA A CA 1
ATOM 639 C C . ALA A 1 82 ? -15.306 3.021 13.568 1.00 98.00 82 ALA A C 1
ATOM 641 O O . ALA A 1 82 ? -16.298 3.646 13.177 1.00 98.00 82 ALA A O 1
ATOM 642 N N . SER A 1 83 ? -14.559 3.460 14.584 1.00 97.88 83 SER A N 1
ATOM 643 C CA . SER A 1 83 ? -14.757 4.754 15.252 1.00 97.88 83 SER A CA 1
ATOM 644 C C . SER A 1 83 ? -13.444 5.370 15.728 1.00 97.88 83 SER A C 1
ATOM 646 O O . SER A 1 83 ? -12.584 4.681 16.271 1.00 97.88 83 SER A O 1
ATOM 648 N N . VAL A 1 84 ? -13.308 6.690 15.577 1.00 98.00 84 VAL A N 1
ATOM 649 C CA . VAL A 1 84 ? -12.213 7.437 16.209 1.00 98.00 84 VAL A CA 1
ATOM 650 C C . VAL A 1 84 ? -12.508 7.555 17.699 1.00 98.00 84 VAL A C 1
ATOM 652 O O . VAL A 1 84 ? -13.608 7.957 18.088 1.00 98.00 84 VAL A O 1
ATOM 655 N N . VAL A 1 85 ? -11.531 7.200 18.524 1.00 97.38 85 VAL A N 1
ATOM 656 C CA . VAL A 1 85 ? -11.609 7.327 19.984 1.00 97.38 85 VAL A CA 1
ATOM 657 C C . VAL A 1 85 ? -10.715 8.470 20.462 1.00 97.38 85 VAL A C 1
ATOM 659 O O . VAL A 1 85 ? -10.146 9.224 19.672 1.00 97.38 85 VAL A O 1
ATOM 662 N N . GLU A 1 86 ? -10.611 8.654 21.773 1.00 96.94 86 GLU A N 1
ATOM 663 C CA . GLU A 1 86 ? -9.728 9.661 22.341 1.00 96.94 86 GLU A CA 1
ATOM 664 C C . GLU A 1 86 ? -8.250 9.397 22.021 1.00 96.94 86 GLU A C 1
ATOM 666 O O . GLU A 1 86 ? -7.875 8.377 21.455 1.00 96.94 86 GLU A O 1
ATOM 671 N N . ARG A 1 87 ? -7.385 10.347 22.371 1.00 97.38 87 ARG A N 1
ATOM 672 C CA . ARG A 1 87 ? -5.978 10.314 21.970 1.00 97.38 87 ARG A CA 1
ATOM 673 C C . ARG A 1 87 ? -5.107 9.513 22.931 1.00 97.38 87 ARG A C 1
ATOM 675 O O . ARG A 1 87 ? -5.412 9.397 24.124 1.00 97.38 87 ARG A O 1
ATOM 682 N N . ASP A 1 88 ? -3.970 9.062 22.415 1.00 97.44 88 ASP A N 1
ATOM 683 C CA . ASP A 1 88 ? -2.860 8.496 23.182 1.00 97.44 88 ASP A CA 1
ATOM 684 C C . ASP A 1 88 ? -3.286 7.328 24.089 1.00 97.44 88 ASP A C 1
ATOM 686 O O . ASP A 1 88 ? -4.202 6.563 23.791 1.00 97.44 88 ASP A O 1
ATOM 690 N N . VAL A 1 89 ? -2.626 7.195 25.242 1.00 97.44 89 VAL A N 1
ATOM 691 C CA . VAL A 1 89 ? -2.883 6.154 26.244 1.00 97.44 89 VAL A CA 1
ATOM 692 C C . VAL A 1 89 ? -4.351 6.116 26.675 1.00 97.44 89 VAL A C 1
ATOM 694 O O . VAL A 1 89 ? -4.869 5.038 26.960 1.00 97.44 89 VAL A O 1
ATOM 697 N N . PHE A 1 90 ? -5.036 7.263 26.713 1.00 97.19 90 PHE A N 1
ATOM 698 C CA . PHE A 1 90 ? -6.446 7.305 27.094 1.00 97.19 90 PHE A CA 1
ATOM 699 C C . PHE A 1 90 ? -7.329 6.648 26.025 1.00 97.19 90 PHE A C 1
ATOM 701 O O . PHE A 1 90 ? -8.137 5.784 26.359 1.00 97.19 90 PHE A O 1
ATOM 708 N N . GLY A 1 91 ? -7.100 6.954 24.749 1.00 97.25 91 GLY A N 1
ATOM 709 C CA . GLY A 1 91 ? -7.741 6.271 23.623 1.00 97.25 91 GLY A CA 1
ATOM 710 C C . GLY A 1 91 ? -7.477 4.776 23.582 1.00 97.25 91 GLY A C 1
ATOM 711 O O . GLY A 1 91 ? -8.398 3.975 23.417 1.00 97.25 91 GLY A O 1
ATOM 712 N N . ILE A 1 92 ? -6.222 4.384 23.815 1.00 96.75 92 ILE A N 1
ATOM 713 C CA . ILE A 1 92 ? -5.847 2.971 23.914 1.00 96.75 92 ILE A CA 1
ATOM 714 C C . ILE A 1 92 ? -6.653 2.311 25.037 1.00 96.75 92 ILE A C 1
ATOM 716 O O . ILE A 1 92 ? -7.327 1.318 24.790 1.00 96.75 92 ILE A O 1
ATOM 720 N N . SER A 1 93 ? -6.675 2.884 26.248 1.00 96.56 93 SER A N 1
ATOM 721 C CA . SER A 1 93 ? -7.466 2.317 27.352 1.00 96.56 93 SER A CA 1
ATOM 722 C C . SER A 1 93 ? -8.956 2.213 27.027 1.00 96.56 93 SER A C 1
ATOM 724 O O . SER A 1 93 ? -9.577 1.203 27.345 1.00 96.56 93 SER A O 1
ATOM 726 N N . ARG A 1 94 ? -9.518 3.205 26.327 1.00 94.12 94 ARG A N 1
ATOM 727 C CA . ARG A 1 94 ? -10.921 3.212 25.901 1.00 94.12 94 ARG A CA 1
ATOM 728 C C . ARG A 1 94 ? -11.227 2.146 24.865 1.00 94.12 94 ARG A C 1
ATOM 730 O O . ARG A 1 94 ? -12.316 1.590 24.894 1.00 94.12 94 ARG A O 1
ATOM 737 N N . SER A 1 95 ? -10.259 1.823 24.018 1.00 94.88 95 SER A N 1
ATOM 738 C CA . SER A 1 95 ? -10.382 0.739 23.047 1.00 94.88 95 SER A CA 1
ATOM 739 C C . SER A 1 95 ? -10.548 -0.615 23.743 1.00 94.88 95 SER A C 1
ATOM 741 O O . SER A 1 95 ? -11.421 -1.393 23.380 1.00 94.88 95 SER A O 1
ATOM 743 N N . PHE A 1 96 ? -9.777 -0.857 24.810 1.00 93.25 96 PHE A N 1
ATOM 744 C CA . PHE A 1 96 ? -9.912 -2.068 25.627 1.00 93.25 96 PHE A CA 1
ATOM 745 C C . PHE A 1 96 ? -11.183 -2.078 26.488 1.00 93.25 96 PHE A C 1
ATOM 747 O O . PHE A 1 96 ? -11.799 -3.123 26.648 1.00 93.25 96 PHE A O 1
ATOM 754 N N . GLU A 1 97 ? -11.564 -0.942 27.079 1.00 91.50 97 GLU A N 1
ATOM 755 C CA . GLU A 1 97 ? -12.763 -0.844 27.929 1.00 91.50 97 GLU A CA 1
ATOM 756 C C . GLU A 1 97 ? -14.074 -0.886 27.134 1.00 91.50 97 GLU A C 1
ATOM 758 O O . GLU A 1 97 ? -15.101 -1.288 27.674 1.00 91.50 97 GLU A O 1
ATOM 763 N N . GLY A 1 98 ? -14.052 -0.407 25.889 1.00 83.38 98 GLY A N 1
ATOM 764 C CA . GLY A 1 98 ? -15.208 -0.314 25.001 1.00 83.38 98 GLY A CA 1
ATOM 765 C C . GLY A 1 98 ? -15.514 -1.592 24.224 1.00 83.38 98 GLY A C 1
ATOM 766 O O . GLY A 1 98 ? -16.376 -1.544 23.354 1.00 83.38 98 GLY A O 1
ATOM 767 N N . ASP A 1 99 ? -14.817 -2.692 24.526 1.00 84.56 99 ASP A N 1
ATOM 768 C CA . ASP A 1 99 ? -14.946 -3.989 23.854 1.00 84.56 99 ASP A CA 1
ATOM 769 C C . ASP A 1 99 ? -14.718 -3.923 22.327 1.00 84.56 99 ASP A C 1
ATOM 771 O O . ASP A 1 99 ? -15.365 -4.648 21.575 1.00 84.56 99 ASP A O 1
ATOM 775 N N . PHE A 1 100 ? -13.792 -3.071 21.858 1.00 96.62 100 PHE A N 1
ATOM 776 C CA . PHE A 1 100 ? -13.370 -3.103 20.454 1.00 96.62 100 PHE A CA 1
ATOM 777 C C . PHE A 1 100 ? -12.592 -4.392 20.152 1.00 96.62 100 PHE A C 1
ATOM 779 O O . PHE A 1 100 ? -11.784 -4.850 20.962 1.00 96.62 100 PHE A O 1
ATOM 786 N N . ASP A 1 101 ? -12.775 -4.948 18.956 1.00 96.62 101 ASP A N 1
ATOM 787 C CA . ASP A 1 101 ? -12.033 -6.125 18.490 1.00 96.62 101 ASP A CA 1
ATOM 788 C C . ASP A 1 101 ? -10.610 -5.776 18.047 1.00 96.62 101 ASP A C 1
ATOM 790 O O . ASP A 1 101 ? -9.727 -6.634 18.058 1.00 96.62 101 ASP A O 1
ATOM 794 N N . GLY A 1 102 ? -10.374 -4.526 17.648 1.00 96.81 102 GLY A N 1
ATOM 795 C CA . GLY A 1 102 ? -9.096 -4.093 17.107 1.00 96.81 102 GLY A CA 1
ATOM 796 C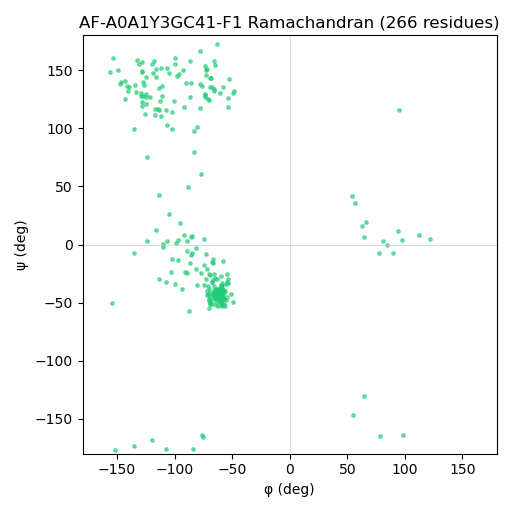 C . GLY A 1 102 ? -8.800 -2.613 17.290 1.00 96.81 102 GLY A C 1
ATOM 797 O O . GLY A 1 102 ? -9.703 -1.802 17.485 1.00 96.81 102 GLY A O 1
ATOM 798 N N . VAL A 1 103 ? -7.516 -2.267 17.191 1.00 98.12 103 VAL A N 1
ATOM 799 C CA . VAL A 1 103 ? -7.012 -0.891 17.285 1.00 98.12 103 VAL A CA 1
ATOM 800 C C . VAL A 1 103 ? -6.102 -0.597 16.107 1.00 98.12 103 VAL A C 1
ATOM 802 O O . VAL A 1 103 ? -5.166 -1.353 15.852 1.00 98.12 103 VAL A O 1
ATOM 805 N N . LEU A 1 104 ? -6.331 0.526 15.433 1.00 98.44 104 LEU A N 1
ATOM 806 C CA . LEU A 1 104 ? -5.376 1.127 14.507 1.00 98.44 104 LEU A CA 1
ATOM 807 C C . LEU A 1 104 ? -4.838 2.432 15.093 1.00 98.44 104 LEU A C 1
ATOM 809 O O . LEU A 1 104 ? -5.590 3.247 15.629 1.00 98.44 104 LEU A O 1
ATOM 813 N N . MET A 1 105 ? -3.529 2.640 14.986 1.00 97.44 105 MET A N 1
ATOM 814 C CA . MET A 1 105 ? -2.869 3.852 15.476 1.00 97.44 105 MET A CA 1
ATOM 815 C C . MET A 1 105 ? -1.558 4.100 14.736 1.00 97.44 105 MET A C 1
ATOM 817 O O . MET A 1 105 ? -0.882 3.151 14.335 1.00 97.44 105 MET A O 1
ATOM 821 N N . ALA A 1 106 ? -1.199 5.371 14.568 1.00 96.06 106 ALA A N 1
ATOM 822 C CA . ALA A 1 106 ? 0.001 5.775 13.847 1.00 96.06 106 ALA A CA 1
ATOM 823 C C . ALA A 1 106 ? 0.789 6.850 14.597 1.00 96.06 106 ALA A C 1
ATOM 825 O O . ALA A 1 106 ? 0.204 7.813 15.098 1.00 96.06 106 ALA A O 1
ATOM 826 N N . ASP A 1 107 ? 2.110 6.692 14.627 1.00 93.81 107 ASP A N 1
ATOM 827 C CA . ASP A 1 107 ? 3.073 7.737 14.969 1.00 93.81 107 ASP A CA 1
ATOM 828 C C . ASP A 1 107 ? 4.030 8.005 13.790 1.00 93.81 107 ASP A C 1
ATOM 830 O O . ASP A 1 107 ? 3.793 7.568 12.665 1.00 93.81 107 ASP A O 1
ATOM 834 N N . ASP A 1 108 ? 5.113 8.751 14.026 1.00 90.50 108 ASP A N 1
ATOM 835 C CA . ASP A 1 108 ? 6.097 9.091 12.987 1.00 90.50 108 ASP A CA 1
ATOM 836 C C . ASP A 1 108 ? 6.903 7.896 12.456 1.00 90.50 108 ASP A C 1
ATOM 838 O O . ASP A 1 108 ? 7.626 8.032 11.464 1.00 90.50 108 ASP A O 1
ATOM 842 N N . GLN A 1 109 ? 6.889 6.770 13.167 1.00 91.00 109 GLN A N 1
ATOM 843 C CA . GLN A 1 109 ? 7.729 5.604 12.899 1.00 91.00 109 GLN A CA 1
ATOM 844 C C . GLN A 1 109 ? 6.924 4.389 12.462 1.00 91.00 109 GLN A C 1
ATOM 846 O O . GLN A 1 109 ? 7.457 3.562 11.728 1.00 91.00 109 GLN A O 1
ATOM 851 N N . ALA A 1 110 ? 5.683 4.258 12.918 1.00 93.06 110 ALA A N 1
ATOM 852 C CA . ALA A 1 110 ? 4.864 3.100 12.633 1.00 93.06 110 ALA A CA 1
ATOM 853 C C . ALA A 1 110 ? 3.389 3.475 12.531 1.00 93.06 110 ALA A C 1
ATOM 855 O O . ALA A 1 110 ? 2.847 4.197 13.365 1.00 93.06 110 ALA A O 1
ATOM 856 N N . PHE A 1 111 ? 2.724 2.888 11.543 1.00 96.81 111 PHE A N 1
ATOM 857 C CA . PHE A 1 111 ? 1.275 2.785 11.489 1.00 96.81 111 PHE A CA 1
ATOM 858 C C . PHE A 1 111 ? 0.919 1.305 11.601 1.00 96.81 111 PHE A C 1
ATOM 860 O O . PHE A 1 111 ? 1.345 0.504 10.770 1.00 96.81 111 PHE A O 1
ATOM 867 N N . VAL A 1 112 ? 0.208 0.934 12.667 1.00 97.69 112 VAL A N 1
ATOM 868 C CA . VAL A 1 112 ? -0.047 -0.466 13.022 1.00 97.69 112 VAL A CA 1
ATOM 869 C C . VAL A 1 112 ? -1.527 -0.737 13.243 1.00 97.69 112 VAL A C 1
ATOM 871 O O . VAL A 1 112 ? -2.269 0.128 13.714 1.00 97.69 112 VAL A O 1
ATOM 874 N N . GLY A 1 113 ? -1.927 -1.963 12.925 1.00 97.88 113 GLY A N 1
ATOM 875 C CA . GLY A 1 113 ? -3.212 -2.551 13.276 1.00 97.88 113 GLY A CA 1
ATOM 876 C C . GLY A 1 113 ? -2.988 -3.700 14.249 1.00 97.88 113 GLY A C 1
ATOM 877 O O . GLY A 1 113 ? -2.082 -4.508 14.055 1.00 97.88 113 GLY A O 1
ATOM 878 N N . ILE A 1 114 ? -3.786 -3.756 15.311 1.00 97.38 114 ILE A N 1
ATOM 879 C CA . ILE A 1 114 ? -3.682 -4.767 16.363 1.00 97.38 114 ILE A CA 1
ATOM 880 C C . ILE A 1 114 ? -5.053 -5.401 16.561 1.00 97.38 114 ILE A C 1
ATOM 882 O O . ILE A 1 114 ? -5.991 -4.708 16.953 1.00 97.38 114 ILE A O 1
ATOM 886 N N . ASP A 1 115 ? -5.167 -6.709 16.345 1.00 96.06 115 ASP A N 1
ATOM 887 C CA . ASP A 1 115 ? -6.337 -7.479 16.771 1.00 96.06 115 ASP A CA 1
ATOM 888 C C . ASP A 1 115 ? -6.230 -7.739 18.279 1.00 96.06 115 ASP A C 1
ATOM 890 O O . ASP A 1 115 ? -5.291 -8.382 18.753 1.00 96.06 115 ASP A O 1
ATOM 894 N N . LEU A 1 116 ? -7.177 -7.228 19.062 1.00 94.75 116 LEU A N 1
ATOM 895 C CA . LEU A 1 116 ? -7.158 -7.352 20.520 1.00 94.75 116 LEU A CA 1
ATOM 896 C C . LEU A 1 116 ? -7.536 -8.761 21.001 1.00 94.75 116 LEU A C 1
ATOM 898 O O . LEU A 1 116 ? -7.213 -9.132 22.135 1.00 94.75 116 LEU A O 1
ATOM 902 N N . VAL A 1 117 ? -8.172 -9.561 20.144 1.00 90.69 117 VAL A N 1
ATOM 903 C CA . VAL A 1 117 ? -8.597 -10.932 20.432 1.00 90.69 117 VAL A CA 1
ATOM 904 C C . VAL A 1 117 ? -7.470 -11.916 20.124 1.00 90.69 117 VAL A C 1
ATOM 906 O O . VAL A 1 117 ? -7.043 -12.665 21.008 1.00 90.69 117 VAL A O 1
ATOM 909 N N . SER A 1 118 ? -6.968 -11.915 18.886 1.00 92.00 118 SER A N 1
ATOM 910 C CA . SER A 1 118 ? -5.913 -12.833 18.433 1.00 92.00 118 SER A CA 1
ATOM 911 C C . SER A 1 118 ? -4.510 -12.372 18.831 1.00 92.00 118 SER A C 1
ATOM 913 O O . SER A 1 118 ? -3.609 -13.202 18.953 1.00 92.00 118 SER A O 1
ATOM 915 N N . ARG A 1 119 ? -4.343 -11.072 19.123 1.00 93.75 119 ARG A N 1
ATOM 916 C CA . ARG A 1 119 ? -3.060 -10.395 19.387 1.00 93.75 119 ARG A CA 1
ATOM 917 C C . ARG A 1 119 ? -2.140 -10.329 18.175 1.00 93.75 119 ARG A C 1
ATOM 919 O O . ARG A 1 119 ? -0.937 -10.121 18.345 1.00 93.75 119 ARG A O 1
ATOM 926 N N . ASN A 1 120 ? -2.691 -10.492 16.976 1.00 94.69 120 ASN A N 1
ATOM 927 C CA . ASN A 1 120 ? 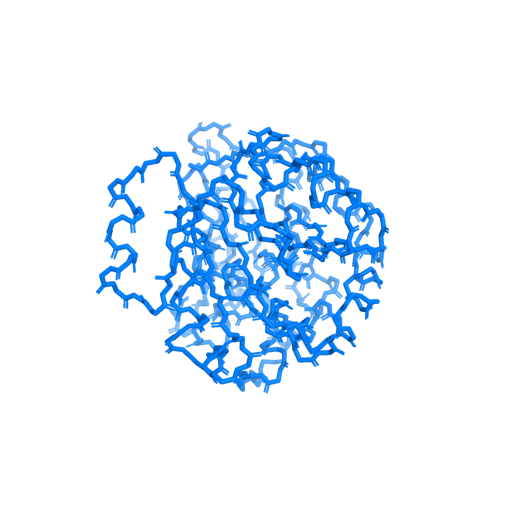-1.946 -10.230 15.760 1.00 94.69 120 ASN A CA 1
ATOM 928 C C . ASN A 1 120 ? -1.686 -8.735 15.608 1.00 94.69 120 ASN A C 1
ATOM 930 O O . ASN A 1 120 ? -2.511 -7.896 15.971 1.00 94.69 120 ASN A O 1
ATOM 934 N N . VAL A 1 121 ? -0.503 -8.431 15.088 1.00 96.00 121 VAL A N 1
ATOM 935 C CA . VAL A 1 121 ? -0.055 -7.077 14.796 1.00 96.00 121 VAL A CA 1
ATOM 936 C C . VAL A 1 121 ? 0.412 -7.068 13.358 1.00 96.00 121 VAL A C 1
ATOM 938 O O . VAL A 1 121 ? 1.265 -7.874 12.988 1.00 96.00 121 VAL A O 1
ATOM 941 N N . SER A 1 122 ? -0.115 -6.133 12.586 1.00 96.62 122 SER A N 1
ATOM 942 C CA . SER A 1 122 ? 0.342 -5.859 11.230 1.00 96.62 122 SER A CA 1
ATOM 943 C C . SER A 1 122 ? 0.842 -4.423 11.164 1.00 96.62 122 SER A C 1
ATOM 945 O O . SER A 1 122 ? 0.344 -3.547 11.879 1.00 96.62 122 SER A O 1
ATOM 947 N N . ASP A 1 123 ? 1.844 -4.185 10.327 1.00 96.12 123 ASP A N 1
ATOM 948 C CA . ASP A 1 123 ? 2.369 -2.857 10.033 1.00 96.12 123 ASP A CA 1
ATOM 949 C C . ASP A 1 123 ? 1.940 -2.397 8.635 1.00 96.12 123 ASP A C 1
ATOM 951 O O . ASP A 1 123 ? 1.680 -3.195 7.725 1.00 96.12 123 ASP A O 1
ATOM 955 N N . ASN A 1 124 ? 1.831 -1.083 8.471 1.00 96.38 124 ASN A N 1
ATOM 956 C CA . ASN A 1 124 ? 1.363 -0.477 7.236 1.00 96.38 124 ASN A CA 1
ATOM 957 C C . ASN A 1 124 ? 2.321 -0.691 6.062 1.00 96.38 124 ASN A C 1
ATOM 959 O O . ASN A 1 124 ? 1.849 -0.759 4.930 1.00 96.38 124 ASN A O 1
ATOM 963 N N . ASP A 1 125 ? 3.630 -0.796 6.289 1.00 96.19 125 ASP A N 1
ATOM 964 C CA . ASP A 1 125 ? 4.595 -0.921 5.195 1.00 96.19 125 ASP A CA 1
ATOM 965 C C . ASP A 1 125 ? 4.457 -2.294 4.524 1.00 96.19 125 ASP A C 1
ATOM 967 O O . ASP A 1 125 ? 4.291 -2.367 3.303 1.00 96.19 125 ASP A O 1
ATOM 971 N N . SER A 1 126 ? 4.392 -3.375 5.309 1.00 96.25 126 SER A N 1
ATOM 972 C CA . SER A 1 126 ? 4.086 -4.726 4.816 1.00 96.25 126 SER A CA 1
ATOM 973 C C . SER A 1 126 ? 2.694 -4.800 4.182 1.00 96.25 126 SER A C 1
ATOM 975 O O . SER A 1 126 ? 2.522 -5.375 3.104 1.00 96.25 126 SER A O 1
ATOM 977 N N . SER A 1 127 ? 1.702 -4.147 4.792 1.00 96.94 127 SER A N 1
ATOM 978 C CA . SER A 1 127 ? 0.325 -4.148 4.282 1.00 96.94 127 SER A CA 1
ATOM 979 C C . SER A 1 127 ? 0.187 -3.418 2.947 1.00 96.94 127 SER A C 1
ATOM 981 O O . SER A 1 127 ? -0.446 -3.914 2.014 1.00 96.94 127 SER A O 1
ATOM 983 N N . THR A 1 128 ? 0.847 -2.270 2.819 1.00 97.75 128 THR A N 1
ATOM 984 C CA . THR A 1 128 ? 0.933 -1.512 1.568 1.00 97.75 128 THR A CA 1
ATOM 985 C C . THR A 1 128 ? 1.683 -2.324 0.515 1.00 97.75 128 THR A C 1
ATOM 987 O O . THR A 1 128 ? 1.219 -2.433 -0.621 1.00 97.75 128 THR A O 1
ATOM 990 N N . SER A 1 129 ? 2.788 -2.971 0.898 1.00 98.31 129 SER A N 1
ATOM 991 C CA . SER A 1 129 ? 3.554 -3.856 0.015 1.00 98.31 129 SER A CA 1
ATOM 992 C C . SER A 1 129 ? 2.701 -4.989 -0.545 1.00 98.31 129 SER A C 1
ATOM 994 O O . SER A 1 129 ? 2.716 -5.216 -1.755 1.00 98.31 129 SER A O 1
ATOM 996 N N . ARG A 1 130 ? 1.916 -5.671 0.301 1.00 97.81 130 ARG A N 1
ATOM 997 C CA . ARG A 1 130 ? 1.005 -6.744 -0.123 1.00 97.81 130 ARG A CA 1
ATOM 998 C C . ARG A 1 130 ? -0.005 -6.224 -1.133 1.00 97.81 130 ARG A C 1
ATOM 1000 O O . ARG A 1 130 ? -0.117 -6.777 -2.225 1.00 97.81 130 ARG A O 1
ATOM 1007 N N . ALA A 1 131 ? -0.708 -5.144 -0.794 1.00 97.75 131 ALA A N 1
ATOM 1008 C CA . ALA A 1 131 ? -1.760 -4.605 -1.644 1.00 97.75 131 ALA A CA 1
ATOM 1009 C C . ALA A 1 131 ? -1.219 -4.177 -3.014 1.00 97.75 131 ALA A C 1
ATOM 1011 O O . ALA A 1 131 ? -1.733 -4.605 -4.046 1.00 97.75 131 ALA A O 1
ATOM 1012 N N . TYR A 1 132 ? -0.128 -3.412 -3.052 1.00 98.50 132 TYR A N 1
ATOM 1013 C CA . TYR A 1 132 ? 0.465 -2.980 -4.316 1.00 98.50 132 TYR A CA 1
ATOM 1014 C C . TYR A 1 132 ? 1.129 -4.131 -5.095 1.00 98.50 132 TYR A C 1
ATOM 1016 O O . TYR A 1 132 ? 1.168 -4.089 -6.324 1.00 98.50 132 TYR A O 1
ATOM 1024 N N . SER A 1 133 ? 1.569 -5.204 -4.430 1.00 98.62 133 SER A N 1
ATOM 1025 C CA . SER A 1 133 ? 2.026 -6.429 -5.108 1.00 98.62 133 SER A CA 1
ATOM 1026 C C . SER A 1 133 ? 0.872 -7.188 -5.762 1.00 98.62 133 SER A C 1
ATOM 1028 O O . SER A 1 133 ? 1.019 -7.658 -6.888 1.00 98.62 133 SER A O 1
ATOM 1030 N N . ILE A 1 134 ? -0.300 -7.242 -5.115 1.00 98.31 134 ILE A N 1
ATOM 1031 C CA . ILE A 1 134 ? -1.535 -7.767 -5.721 1.00 98.31 134 ILE A CA 1
ATOM 1032 C C . ILE A 1 134 ? -1.881 -6.964 -6.979 1.00 98.31 134 ILE A C 1
ATOM 1034 O O . ILE A 1 134 ? -2.156 -7.556 -8.021 1.00 98.31 134 ILE A O 1
ATOM 1038 N N . LEU A 1 135 ? -1.826 -5.629 -6.915 1.00 97.94 135 LEU A N 1
ATOM 1039 C CA . LEU A 1 135 ? -2.058 -4.763 -8.078 1.00 97.94 135 LEU A CA 1
ATOM 1040 C C . LEU A 1 135 ? -1.109 -5.114 -9.228 1.00 97.94 135 LEU A C 1
ATOM 1042 O O . LEU A 1 135 ? -1.573 -5.390 -10.333 1.00 97.94 135 LEU A O 1
ATOM 1046 N N . THR A 1 136 ? 0.199 -5.154 -8.963 1.00 98.31 136 THR A N 1
ATOM 1047 C CA . THR A 1 136 ? 1.216 -5.517 -9.961 1.00 98.31 136 THR A CA 1
ATOM 1048 C C . THR A 1 136 ? 0.926 -6.883 -10.573 1.00 98.31 136 THR A C 1
ATOM 1050 O O . THR A 1 136 ? 0.905 -7.019 -11.796 1.00 98.31 136 THR A O 1
ATOM 1053 N N . ARG A 1 137 ? 0.639 -7.889 -9.740 1.00 97.94 137 ARG A N 1
ATOM 1054 C CA . ARG A 1 137 ? 0.337 -9.247 -10.191 1.00 97.94 137 ARG A CA 1
ATOM 1055 C C . ARG A 1 137 ? -0.875 -9.284 -11.122 1.00 97.94 137 ARG A C 1
ATOM 1057 O O . ARG A 1 137 ? -0.794 -9.875 -12.196 1.00 97.94 137 ARG A O 1
ATOM 1064 N N . LEU A 1 138 ? -1.961 -8.609 -10.745 1.00 97.19 138 LEU A N 1
ATOM 1065 C CA . LEU A 1 138 ? -3.190 -8.533 -11.538 1.00 97.19 138 LEU A CA 1
ATOM 1066 C C . LEU A 1 138 ? -2.973 -7.832 -12.882 1.00 97.19 138 LEU A C 1
ATOM 1068 O O . LEU A 1 138 ? -3.519 -8.275 -13.891 1.00 97.19 138 LEU A O 1
ATOM 1072 N N . LEU A 1 139 ? -2.184 -6.755 -12.920 1.00 96.31 139 LEU A N 1
ATOM 1073 C CA . LEU A 1 139 ? -1.864 -6.061 -14.172 1.00 96.31 139 LEU A CA 1
ATOM 1074 C C . LEU A 1 139 ? -1.061 -6.943 -15.115 1.00 96.31 139 LEU A C 1
ATOM 1076 O O . LEU A 1 139 ? -1.409 -7.038 -16.291 1.00 96.31 139 LEU A O 1
ATOM 1080 N N . VAL A 1 140 ? -0.024 -7.599 -14.586 1.00 97.31 140 VAL A N 1
ATOM 1081 C CA . VAL A 1 140 ? 0.832 -8.498 -15.362 1.00 97.31 140 VAL A CA 1
ATOM 1082 C C . VAL A 1 140 ? -0.007 -9.569 -16.051 1.00 97.31 140 VAL A C 1
ATOM 1084 O O . VAL A 1 140 ? 0.141 -9.781 -17.251 1.00 97.31 140 VAL A O 1
ATOM 1087 N N . GLU A 1 141 ? -0.956 -10.186 -15.345 1.00 95.75 141 GLU A N 1
ATOM 1088 C CA . GLU A 1 141 ? -1.854 -11.171 -15.957 1.00 95.75 141 GLU A CA 1
ATOM 1089 C C . GLU A 1 141 ? -2.831 -10.546 -16.951 1.00 95.75 141 GLU A C 1
ATOM 1091 O O . GLU A 1 141 ? -2.966 -11.018 -18.082 1.00 95.75 141 GLU A O 1
ATOM 1096 N N . LYS A 1 142 ? -3.523 -9.481 -16.535 1.00 94.94 142 LYS A N 1
ATOM 1097 C CA . LYS A 1 142 ? -4.601 -8.858 -17.309 1.00 94.94 142 LYS A CA 1
ATOM 1098 C C . LYS A 1 142 ? -4.114 -8.321 -18.650 1.00 94.94 142 LYS A C 1
ATOM 1100 O O . LYS A 1 142 ? -4.840 -8.423 -19.640 1.00 94.94 142 LYS A O 1
ATOM 1105 N N . PHE A 1 143 ? -2.917 -7.746 -18.675 1.00 95.56 143 PHE A N 1
ATOM 1106 C CA . PHE A 1 143 ? -2.340 -7.112 -19.856 1.00 95.56 143 PHE A CA 1
ATOM 1107 C C . PHE A 1 143 ? -1.209 -7.927 -20.490 1.00 95.56 143 PHE A C 1
ATOM 1109 O O . PHE A 1 143 ? -0.668 -7.504 -21.505 1.00 95.56 143 PHE A O 1
ATOM 1116 N N . SER A 1 144 ? -0.910 -9.120 -19.958 1.00 95.94 144 SER A N 1
ATOM 1117 C CA . SER A 1 144 ? 0.187 -9.976 -20.436 1.00 95.94 144 SER A CA 1
ATOM 1118 C C . SER A 1 144 ? 1.528 -9.234 -20.471 1.00 95.94 144 SER A C 1
ATOM 1120 O O . SER A 1 144 ? 2.288 -9.357 -21.431 1.00 95.94 144 SER A O 1
ATOM 1122 N N . CYS A 1 145 ? 1.787 -8.434 -19.434 1.00 96.75 145 CYS A N 1
ATOM 1123 C CA . CYS A 1 145 ? 3.027 -7.682 -19.303 1.00 96.75 145 CYS A CA 1
ATOM 1124 C C . CYS A 1 145 ? 4.202 -8.646 -19.127 1.00 96.75 145 CYS A C 1
ATOM 1126 O O . CYS A 1 145 ? 4.146 -9.561 -18.311 1.00 96.75 145 CYS A O 1
ATOM 1128 N N . SER A 1 146 ? 5.278 -8.404 -19.860 1.00 96.56 146 SER A N 1
ATOM 1129 C CA . SER A 1 146 ? 6.499 -9.211 -19.860 1.00 96.56 146 SER A CA 1
ATOM 1130 C C . SER A 1 146 ? 7.631 -8.581 -19.051 1.00 96.56 146 SER A C 1
ATOM 1132 O O . SER A 1 146 ? 8.627 -9.242 -18.770 1.00 96.56 146 SER A O 1
ATOM 1134 N N . SER A 1 147 ? 7.504 -7.312 -18.664 1.00 97.25 147 SER A N 1
ATOM 1135 C CA . SER A 1 147 ? 8.569 -6.594 -17.972 1.00 97.25 147 SER A CA 1
ATOM 1136 C C . SER A 1 147 ? 8.064 -5.639 -16.896 1.00 97.25 147 SER A C 1
ATOM 1138 O O . SER A 1 147 ? 7.065 -4.940 -17.071 1.00 97.25 147 SER A O 1
ATOM 1140 N N . CYS A 1 148 ? 8.793 -5.584 -15.783 1.00 98.19 148 CYS A N 1
ATOM 1141 C CA . CYS A 1 148 ? 8.520 -4.667 -14.679 1.00 98.19 148 CYS A CA 1
ATOM 1142 C C . CYS A 1 148 ? 9.778 -3.882 -14.293 1.00 98.19 148 CYS A C 1
ATOM 1144 O O . CYS A 1 148 ? 10.886 -4.412 -14.357 1.00 98.19 148 CYS A O 1
ATOM 1146 N N . LEU A 1 149 ? 9.606 -2.651 -13.817 1.00 98.25 149 LEU A N 1
ATOM 1147 C CA . LEU A 1 149 ? 10.636 -1.853 -13.155 1.00 98.25 149 LEU A CA 1
ATOM 1148 C C . LEU A 1 149 ? 10.132 -1.411 -11.785 1.00 98.25 149 LEU A C 1
ATOM 1150 O O . LEU A 1 149 ? 9.151 -0.680 -11.704 1.00 98.25 149 LEU A O 1
ATOM 1154 N N . LEU A 1 150 ? 10.836 -1.787 -10.721 1.00 98.56 150 LEU A N 1
ATOM 1155 C CA . LEU A 1 150 ? 10.627 -1.254 -9.379 1.00 98.56 150 LEU A CA 1
ATOM 1156 C C . LEU A 1 150 ? 11.678 -0.198 -9.042 1.00 98.56 150 LEU A C 1
ATOM 1158 O O . LEU A 1 150 ? 12.881 -0.470 -9.044 1.00 98.56 150 LEU A O 1
ATOM 1162 N N . VAL A 1 151 ? 11.212 0.995 -8.690 1.00 98.19 151 VAL A N 1
ATOM 1163 C CA . VAL A 1 151 ? 12.046 2.112 -8.255 1.00 98.19 151 VAL A CA 1
ATOM 1164 C C . VAL A 1 151 ? 11.776 2.401 -6.784 1.00 98.19 151 VAL A C 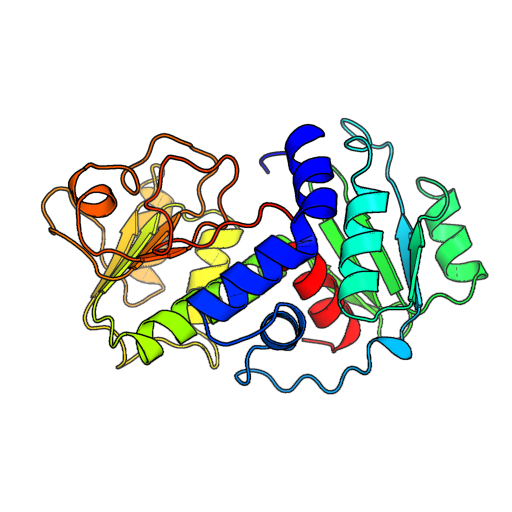1
ATOM 1166 O O . VAL A 1 151 ? 10.645 2.665 -6.383 1.00 98.19 151 VAL A O 1
ATOM 1169 N N . GLY A 1 152 ? 12.840 2.365 -5.982 1.00 98.06 152 GLY A N 1
ATOM 1170 C CA . GLY A 1 152 ? 12.785 2.481 -4.528 1.00 98.06 152 GLY A CA 1
ATOM 1171 C C . GLY A 1 152 ? 12.753 1.118 -3.845 1.00 98.06 152 GLY A C 1
ATOM 1172 O O . GLY A 1 152 ? 11.796 0.368 -3.961 1.00 98.06 152 GLY A O 1
ATOM 1173 N N . LEU A 1 153 ? 13.798 0.823 -3.078 1.00 98.00 153 LEU A N 1
ATOM 1174 C CA . LEU A 1 153 ? 14.003 -0.403 -2.302 1.00 98.00 153 LEU A CA 1
ATOM 1175 C C . LEU A 1 153 ? 13.969 -0.067 -0.796 1.00 98.00 153 LEU A C 1
ATOM 1177 O O . LEU A 1 153 ? 14.844 -0.439 -0.008 1.00 98.00 153 LEU A O 1
ATOM 1181 N N . GLY A 1 154 ? 13.012 0.780 -0.407 1.00 96.69 154 GLY A N 1
ATOM 1182 C CA . GLY A 1 154 ? 12.657 1.056 0.991 1.00 96.69 154 GLY A CA 1
ATOM 1183 C C . GLY A 1 154 ? 11.837 -0.076 1.607 1.00 96.69 154 GLY A C 1
ATOM 1184 O O . GLY A 1 154 ? 11.785 -1.164 1.044 1.00 96.69 154 GLY A O 1
ATOM 1185 N N . ASP A 1 155 ? 11.177 0.194 2.731 1.00 96.56 155 ASP A N 1
ATOM 1186 C CA . ASP A 1 155 ? 10.362 -0.808 3.433 1.00 96.56 155 ASP A CA 1
ATOM 1187 C C . ASP A 1 155 ? 9.231 -1.337 2.535 1.00 96.56 155 ASP A C 1
ATOM 1189 O O . ASP A 1 155 ? 9.063 -2.546 2.404 1.00 96.56 155 ASP A O 1
ATOM 1193 N N . ILE A 1 156 ? 8.559 -0.442 1.797 1.00 97.62 156 ILE A N 1
ATOM 1194 C CA . ILE A 1 156 ? 7.510 -0.831 0.844 1.00 97.62 156 ILE A CA 1
ATOM 1195 C C . ILE A 1 156 ? 8.092 -1.562 -0.374 1.00 97.62 156 ILE A C 1
ATOM 1197 O O . ILE A 1 156 ? 7.685 -2.670 -0.694 1.00 97.62 156 ILE A O 1
ATOM 1201 N N . GLY A 1 157 ? 9.059 -0.968 -1.080 1.00 98.38 157 GLY A N 1
ATOM 1202 C CA . GLY A 1 157 ? 9.597 -1.589 -2.296 1.00 98.38 157 GLY A CA 1
ATOM 1203 C C . GLY A 1 157 ? 10.300 -2.927 -2.036 1.00 98.38 157 GLY A C 1
ATOM 1204 O O . GLY A 1 157 ? 10.119 -3.878 -2.789 1.00 98.38 157 GLY A O 1
ATOM 1205 N N . GLY A 1 158 ? 11.054 -3.032 -0.939 1.00 98.19 158 GLY A N 1
ATOM 1206 C CA . GLY A 1 158 ? 11.638 -4.295 -0.490 1.00 98.19 158 GLY A CA 1
ATOM 1207 C C . GLY A 1 158 ? 10.567 -5.323 -0.126 1.00 98.19 158 GLY A C 1
ATOM 1208 O O . GLY A 1 158 ? 10.619 -6.443 -0.626 1.00 98.19 158 GLY A O 1
ATOM 1209 N N . GLY A 1 159 ? 9.550 -4.923 0.646 1.00 98.19 159 GLY A N 1
ATOM 1210 C CA . GLY A 1 159 ? 8.417 -5.790 0.970 1.00 98.19 159 GLY A CA 1
ATOM 1211 C C . GLY A 1 159 ? 7.655 -6.262 -0.272 1.00 98.19 159 GLY A C 1
ATOM 1212 O O . GLY A 1 159 ? 7.223 -7.409 -0.336 1.00 98.19 159 GLY A O 1
ATOM 1213 N N . MET A 1 160 ? 7.534 -5.427 -1.309 1.00 98.69 160 MET A N 1
ATOM 1214 C CA . MET A 1 160 ? 6.942 -5.853 -2.579 1.00 98.69 160 MET A CA 1
ATOM 1215 C C . MET A 1 160 ? 7.750 -6.973 -3.243 1.00 98.69 160 MET A C 1
ATOM 1217 O O . MET A 1 160 ? 7.151 -7.893 -3.791 1.00 98.69 160 MET A O 1
ATOM 1221 N N . LEU A 1 161 ? 9.086 -6.950 -3.178 1.00 98.44 161 LEU A N 1
ATOM 1222 C CA . LEU A 1 161 ? 9.907 -8.053 -3.693 1.00 98.44 161 LEU A CA 1
ATOM 1223 C C . LEU A 1 161 ? 9.679 -9.349 -2.906 1.00 98.44 161 LEU A C 1
ATOM 1225 O O . LEU A 1 161 ? 9.580 -10.412 -3.518 1.00 98.44 161 LEU A O 1
ATOM 1229 N N . ASP A 1 162 ? 9.530 -9.266 -1.580 1.00 97.88 162 ASP A N 1
ATOM 1230 C CA . ASP A 1 162 ? 9.191 -10.430 -0.753 1.00 97.88 162 ASP A CA 1
ATOM 1231 C C . ASP A 1 162 ? 7.872 -11.072 -1.199 1.00 97.88 162 ASP A C 1
ATOM 1233 O O . ASP A 1 162 ? 7.797 -12.289 -1.364 1.00 97.88 162 ASP A O 1
ATOM 1237 N N . TYR A 1 163 ? 6.844 -10.271 -1.483 1.00 98.12 163 TYR A N 1
ATOM 1238 C CA . TYR A 1 163 ? 5.578 -10.789 -2.000 1.00 98.12 163 TYR A CA 1
ATOM 1239 C C . TYR A 1 163 ? 5.697 -11.311 -3.441 1.00 98.12 163 TYR A C 1
ATOM 1241 O O . TYR A 1 163 ? 5.273 -12.433 -3.722 1.00 98.12 163 TYR A O 1
ATOM 1249 N N . LEU A 1 164 ? 6.293 -10.537 -4.351 1.00 98.44 164 LEU A N 1
ATOM 1250 C CA . LEU A 1 164 ? 6.358 -10.843 -5.789 1.00 98.44 164 LEU A CA 1
ATOM 1251 C C . LEU A 1 164 ? 7.315 -11.987 -6.154 1.00 98.44 164 LEU A C 1
ATOM 1253 O O . LEU A 1 164 ? 7.314 -12.414 -7.308 1.00 98.44 164 LEU A O 1
ATOM 1257 N N . PHE A 1 165 ? 8.107 -12.491 -5.205 1.00 97.31 165 PHE A N 1
ATOM 1258 C CA . PHE A 1 165 ? 9.010 -13.630 -5.418 1.00 97.31 165 PHE A CA 1
ATOM 1259 C C . PHE A 1 165 ? 8.987 -14.680 -4.293 1.00 97.31 165 PHE A C 1
ATOM 1261 O O . PHE A 1 165 ? 9.611 -15.730 -4.427 1.00 97.31 165 PHE A O 1
ATOM 1268 N N . GLY A 1 166 ? 8.290 -14.424 -3.183 1.00 95.12 166 GLY A N 1
ATOM 1269 C CA . GLY A 1 166 ? 8.264 -15.300 -2.005 1.00 95.12 166 GLY A CA 1
ATOM 1270 C C . GLY A 1 166 ? 6.873 -15.762 -1.568 1.00 95.12 166 GLY A C 1
ATOM 1271 O O . GLY A 1 166 ? 6.770 -16.454 -0.557 1.00 95.12 166 GLY A O 1
ATOM 1272 N N . SER A 1 167 ? 5.814 -15.405 -2.301 1.00 95.12 167 SER A N 1
ATOM 1273 C CA . SER A 1 167 ? 4.422 -15.734 -1.953 1.00 95.12 167 SER A CA 1
ATOM 1274 C C . SER A 1 167 ? 3.616 -16.245 -3.153 1.00 95.12 167 SER A C 1
ATOM 1276 O O . SER A 1 167 ? 4.141 -16.421 -4.251 1.00 95.12 167 SER A O 1
ATOM 1278 N N . GLU A 1 168 ? 2.311 -16.438 -2.970 1.00 94.25 168 GLU A N 1
ATOM 1279 C CA . GLU A 1 168 ? 1.332 -16.751 -4.017 1.00 94.25 168 GLU A CA 1
ATOM 1280 C C . GLU A 1 168 ? 1.267 -15.684 -5.130 1.00 94.25 168 GLU A C 1
ATOM 1282 O O . GLU A 1 168 ? 0.731 -15.938 -6.211 1.00 94.25 168 GLU A O 1
ATOM 1287 N N . LEU A 1 169 ? 1.846 -14.502 -4.890 1.00 97.00 169 LEU A N 1
ATOM 1288 C CA . LEU A 1 169 ? 1.999 -13.417 -5.862 1.00 97.00 169 LEU A CA 1
ATOM 1289 C C . LEU A 1 169 ? 3.252 -13.538 -6.737 1.00 97.00 169 LEU A C 1
ATOM 1291 O O . LEU A 1 169 ? 3.530 -12.613 -7.502 1.00 97.00 169 LEU A O 1
ATOM 1295 N N . ALA A 1 170 ? 3.997 -14.642 -6.634 1.00 96.88 170 ALA A N 1
ATOM 1296 C CA . ALA A 1 170 ? 5.213 -14.863 -7.404 1.00 96.88 170 ALA A CA 1
ATOM 1297 C C . ALA A 1 170 ? 5.011 -14.582 -8.906 1.00 96.88 170 ALA A C 1
ATOM 1299 O O . ALA A 1 170 ? 4.062 -15.074 -9.526 1.00 96.88 170 ALA A O 1
ATOM 1300 N N . LEU A 1 171 ? 5.915 -13.792 -9.490 1.00 95.81 171 LEU A N 1
ATOM 1301 C CA . LEU A 1 171 ? 5.912 -13.454 -10.918 1.00 95.81 171 LEU A CA 1
ATOM 1302 C C . LEU A 1 171 ? 6.710 -14.442 -11.782 1.00 95.81 171 LEU A C 1
ATOM 1304 O O . LEU A 1 171 ? 6.806 -14.248 -12.996 1.00 95.81 171 LEU A O 1
ATOM 1308 N N . ASP A 1 172 ? 7.259 -15.506 -11.191 1.00 87.69 172 ASP A N 1
ATOM 1309 C CA . ASP A 1 172 ? 8.000 -16.543 -11.908 1.00 87.69 172 ASP A CA 1
ATOM 1310 C C . ASP A 1 172 ? 7.181 -17.118 -13.073 1.00 87.69 17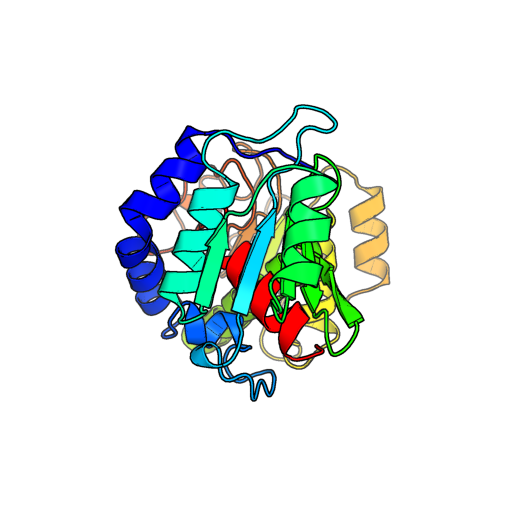2 ASP A C 1
ATOM 1312 O O . ASP A 1 172 ? 6.113 -17.707 -12.894 1.00 87.69 172 ASP A O 1
ATOM 1316 N N . GLY A 1 173 ? 7.698 -16.949 -14.292 1.00 86.31 173 GLY A N 1
ATOM 1317 C CA . GLY A 1 173 ? 7.052 -17.418 -15.520 1.00 86.31 173 GLY A CA 1
ATOM 1318 C C . GLY A 1 173 ? 5.936 -16.517 -16.061 1.00 86.31 173 GLY A C 1
ATOM 1319 O O . GLY A 1 173 ? 5.336 -16.876 -17.073 1.00 86.31 173 GLY A O 1
ATOM 1320 N N . PHE A 1 174 ? 5.671 -15.370 -15.430 1.00 92.81 174 PHE A N 1
ATOM 1321 C CA . PHE A 1 174 ? 4.762 -14.341 -15.948 1.00 92.81 174 PHE A CA 1
ATOM 1322 C C . PHE A 1 174 ? 5.494 -13.184 -16.617 1.00 92.81 174 PHE A C 1
ATOM 1324 O O . PHE A 1 174 ? 4.987 -12.642 -17.593 1.00 92.81 174 PHE A O 1
ATOM 1331 N N . VAL A 1 175 ? 6.674 -12.828 -16.107 1.00 96.56 175 VAL A N 1
ATOM 1332 C CA . VAL A 1 175 ? 7.528 -11.777 -16.670 1.00 96.56 175 VAL A CA 1
ATOM 1333 C C . VAL A 1 175 ? 8.850 -12.368 -17.153 1.00 96.56 175 VAL A C 1
ATOM 1335 O O . VAL A 1 175 ? 9.393 -13.286 -16.536 1.00 96.56 175 VAL A O 1
ATOM 1338 N N . ASP A 1 176 ? 9.370 -11.821 -18.245 1.00 95.88 176 ASP A N 1
ATOM 1339 C CA . ASP A 1 176 ? 10.685 -12.141 -18.799 1.00 95.88 176 ASP A CA 1
ATOM 1340 C C . ASP A 1 176 ? 11.798 -11.391 -18.055 1.00 95.88 176 ASP A C 1
ATOM 1342 O O . ASP A 1 176 ? 12.884 -11.937 -17.853 1.00 95.88 176 ASP A O 1
ATOM 1346 N N . SER A 1 177 ? 11.523 -10.155 -17.618 1.00 96.19 177 SER A N 1
ATOM 1347 C CA . SER A 1 177 ? 12.493 -9.312 -16.914 1.00 96.19 177 SER A CA 1
ATOM 1348 C C . SER A 1 177 ? 11.852 -8.508 -15.787 1.00 96.19 177 SER A C 1
ATOM 1350 O O . SER A 1 177 ? 10.813 -7.871 -15.956 1.00 96.19 177 SER A O 1
ATOM 1352 N N . PHE A 1 178 ? 12.522 -8.467 -14.637 1.00 97.88 178 PHE A N 1
ATOM 1353 C CA . PHE A 1 178 ? 12.150 -7.598 -13.527 1.00 97.88 178 PHE A CA 1
ATOM 1354 C C . PHE A 1 178 ? 13.352 -6.751 -13.126 1.00 97.88 178 PHE A C 1
ATOM 1356 O O . PHE A 1 178 ? 14.346 -7.259 -12.610 1.00 97.88 178 PHE A O 1
ATOM 1363 N N . PHE A 1 179 ? 13.266 -5.449 -13.361 1.00 98.19 179 PHE A N 1
ATOM 1364 C CA . PHE A 1 179 ? 14.327 -4.501 -13.074 1.00 98.19 179 PHE A CA 1
ATOM 1365 C C . PHE A 1 179 ? 14.119 -3.828 -11.721 1.00 98.19 179 PHE A C 1
ATOM 1367 O O . PHE A 1 179 ? 12.995 -3.540 -11.314 1.00 98.19 179 PHE A O 1
ATOM 1374 N N . VAL A 1 180 ? 15.220 -3.514 -11.046 1.00 98.31 180 VAL A N 1
ATOM 1375 C CA . VAL A 1 180 ? 15.224 -2.719 -9.816 1.00 98.31 180 VAL A CA 1
ATOM 1376 C C . VAL A 1 180 ? 16.143 -1.507 -9.935 1.00 98.31 180 VAL A C 1
ATOM 1378 O O . VAL A 1 180 ? 17.224 -1.571 -10.535 1.00 98.31 180 VAL A O 1
ATOM 1381 N N . HIS A 1 181 ? 15.731 -0.402 -9.318 1.00 97.62 181 HIS A N 1
ATOM 1382 C CA . HIS A 1 181 ? 16.515 0.821 -9.198 1.00 97.62 181 HIS A CA 1
ATOM 1383 C C . HIS A 1 181 ? 16.366 1.441 -7.805 1.00 97.62 181 HIS A C 1
ATOM 1385 O O . HIS A 1 181 ? 15.264 1.583 -7.284 1.00 97.62 181 HIS A O 1
ATOM 1391 N N . ASP A 1 182 ? 17.477 1.877 -7.219 1.00 97.62 182 ASP A N 1
ATOM 1392 C CA . ASP A 1 182 ? 17.502 2.724 -6.027 1.00 97.62 182 ASP A CA 1
ATOM 1393 C C . ASP A 1 182 ? 18.757 3.607 -6.089 1.00 97.62 182 ASP A C 1
ATOM 1395 O O . ASP A 1 182 ? 19.779 3.210 -6.659 1.00 97.62 182 ASP A O 1
ATOM 1399 N N . ILE A 1 183 ? 18.681 4.802 -5.504 1.00 95.19 183 ILE A N 1
ATOM 1400 C CA . ILE A 1 183 ? 19.825 5.711 -5.380 1.00 95.19 183 ILE A CA 1
ATOM 1401 C C . ILE A 1 183 ? 20.924 5.118 -4.482 1.00 95.19 183 ILE A C 1
ATOM 1403 O O . ILE A 1 183 ? 22.110 5.395 -4.675 1.00 95.19 183 ILE A O 1
ATOM 1407 N N . ASP A 1 184 ? 20.548 4.277 -3.516 1.00 96.75 184 ASP A N 1
ATOM 1408 C CA . ASP A 1 184 ? 21.472 3.486 -2.713 1.00 96.75 184 ASP A CA 1
ATOM 1409 C C . ASP A 1 184 ? 21.858 2.204 -3.465 1.00 96.75 184 ASP A C 1
ATOM 1411 O O . ASP A 1 184 ? 21.180 1.173 -3.421 1.00 96.75 184 ASP A O 1
ATOM 1415 N N . VAL A 1 185 ? 23.019 2.255 -4.119 1.00 95.88 185 VAL A N 1
ATOM 1416 C CA . VAL A 1 185 ? 23.607 1.121 -4.850 1.00 95.88 185 VAL A CA 1
ATOM 1417 C C . VAL A 1 185 ? 23.746 -0.125 -3.968 1.00 95.88 185 VAL A C 1
ATOM 1419 O O . VAL A 1 185 ? 23.581 -1.241 -4.460 1.00 95.88 185 VAL A O 1
ATOM 1422 N N . GLY A 1 186 ? 23.982 0.040 -2.663 1.00 97.69 186 GLY A N 1
ATOM 1423 C CA . GLY A 1 186 ? 24.098 -1.074 -1.730 1.00 97.69 186 GLY A CA 1
ATOM 1424 C C . GLY A 1 186 ? 22.778 -1.817 -1.522 1.00 97.69 186 GLY A C 1
ATOM 1425 O O . GLY A 1 186 ? 22.798 -3.030 -1.312 1.00 97.69 186 GLY A O 1
ATOM 1426 N N . LYS A 1 187 ? 21.628 -1.132 -1.598 1.00 97.81 187 LYS A N 1
ATOM 1427 C CA . LYS A 1 187 ? 20.310 -1.791 -1.611 1.00 97.81 187 LYS A CA 1
ATOM 1428 C C . LYS A 1 187 ? 20.110 -2.601 -2.883 1.00 97.81 187 LYS A C 1
ATOM 1430 O O . LYS A 1 187 ? 19.680 -3.749 -2.800 1.00 97.81 187 LYS A O 1
ATOM 1435 N N . VAL A 1 188 ? 20.486 -2.034 -4.030 1.00 98.19 188 VAL A N 1
ATOM 1436 C CA . VAL A 1 188 ? 20.409 -2.726 -5.322 1.00 98.19 188 VAL A CA 1
ATOM 1437 C C . VAL A 1 188 ? 21.264 -3.993 -5.299 1.00 98.19 188 VAL A C 1
ATOM 1439 O O . VAL A 1 188 ? 20.755 -5.064 -5.600 1.00 98.19 188 VAL A O 1
ATOM 1442 N N . ASP A 1 189 ? 22.529 -3.907 -4.871 1.00 97.88 189 ASP A N 1
ATOM 1443 C CA . ASP A 1 189 ? 23.429 -5.069 -4.791 1.00 97.88 189 ASP A CA 1
ATOM 1444 C C . ASP A 1 189 ? 22.875 -6.183 -3.891 1.00 97.88 189 ASP A C 1
ATOM 1446 O O . ASP A 1 189 ? 22.986 -7.362 -4.228 1.00 97.88 189 ASP A O 1
ATOM 1450 N N . ARG A 1 190 ? 22.245 -5.826 -2.761 1.00 97.25 190 ARG A N 1
ATOM 1451 C CA . ARG A 1 190 ? 21.575 -6.806 -1.893 1.00 97.25 190 ARG A CA 1
ATOM 1452 C C . ARG A 1 190 ? 20.399 -7.480 -2.597 1.00 97.25 190 ARG A C 1
ATOM 1454 O O . ARG A 1 190 ? 20.279 -8.696 -2.503 1.00 97.25 190 ARG A O 1
ATOM 1461 N N . CYS A 1 191 ? 19.577 -6.719 -3.319 1.00 96.94 191 CYS A N 1
ATOM 1462 C CA . CYS A 1 191 ? 18.420 -7.264 -4.033 1.00 96.94 191 CYS A CA 1
ATOM 1463 C C . CYS A 1 191 ? 18.834 -8.208 -5.167 1.00 96.94 191 CYS A C 1
ATOM 1465 O O . CYS A 1 191 ? 18.273 -9.293 -5.271 1.00 96.94 191 CYS A O 1
ATOM 1467 N N . LEU A 1 192 ? 19.868 -7.858 -5.942 1.00 97.56 192 LEU A N 1
ATOM 1468 C CA . LEU A 1 192 ? 20.414 -8.720 -7.005 1.00 97.56 192 LEU A CA 1
ATOM 1469 C C . LEU A 1 192 ? 20.917 -10.076 -6.480 1.00 97.56 192 LEU A C 1
ATOM 1471 O O . LEU A 1 192 ? 20.971 -11.049 -7.226 1.00 97.56 192 LEU A O 1
ATOM 1475 N N . GLY A 1 193 ? 21.336 -10.139 -5.212 1.00 96.19 193 GLY A N 1
ATOM 1476 C CA . GLY A 1 193 ? 21.759 -11.383 -4.567 1.00 96.19 193 GLY A CA 1
ATOM 1477 C C . GLY A 1 193 ? 20.620 -12.193 -3.939 1.00 96.19 193 GLY A C 1
ATOM 1478 O O . GLY A 1 193 ? 20.839 -13.357 -3.609 1.00 96.19 193 GLY A O 1
ATOM 1479 N N . ALA A 1 194 ? 19.445 -11.589 -3.742 1.00 96.88 194 ALA A N 1
ATOM 1480 C CA . ALA A 1 194 ? 18.323 -12.177 -3.010 1.00 96.88 194 ALA A CA 1
ATOM 1481 C C . ALA A 1 194 ? 17.159 -12.605 -3.916 1.00 96.88 194 ALA A C 1
ATOM 1483 O O . ALA A 1 194 ? 16.503 -13.600 -3.618 1.00 96.88 194 ALA A O 1
ATOM 1484 N N . TYR A 1 195 ? 16.932 -11.896 -5.024 1.00 97.19 195 TYR A N 1
ATOM 1485 C CA . TYR A 1 195 ? 15.797 -12.109 -5.926 1.00 97.19 195 TYR A CA 1
ATOM 1486 C C . TYR A 1 195 ? 16.267 -12.267 -7.379 1.00 97.19 195 TYR A C 1
ATOM 1488 O O . TYR A 1 195 ? 17.345 -11.773 -7.728 1.00 97.19 195 TYR A O 1
ATOM 1496 N N . PRO A 1 196 ? 15.471 -12.913 -8.252 1.00 96.25 196 PRO A N 1
ATOM 1497 C CA . PRO A 1 196 ? 15.764 -13.033 -9.680 1.00 96.25 196 PRO A CA 1
ATOM 1498 C C . PRO A 1 196 ? 15.447 -11.720 -10.421 1.00 96.25 196 PRO A C 1
ATOM 1500 O O . PRO A 1 196 ? 14.596 -11.671 -11.303 1.00 96.25 196 PRO A O 1
ATOM 1503 N N . VAL A 1 197 ? 16.127 -10.642 -10.033 1.00 97.31 197 VAL A N 1
ATOM 1504 C CA . VAL A 1 197 ? 15.943 -9.294 -10.583 1.00 97.31 197 VAL A CA 1
ATOM 1505 C C . VAL A 1 197 ? 17.220 -8.792 -11.244 1.00 97.31 197 VAL A C 1
ATOM 1507 O O . VAL A 1 197 ? 18.331 -9.222 -10.932 1.00 97.31 197 VAL A O 1
ATOM 1510 N N . GLU A 1 198 ? 17.061 -7.831 -12.141 1.00 97.19 198 GLU A N 1
ATOM 1511 C CA . GLU A 1 198 ? 18.144 -7.193 -12.875 1.00 97.19 198 GLU A CA 1
ATOM 1512 C C . GLU A 1 198 ? 18.312 -5.737 -12.444 1.00 97.19 198 GLU A C 1
ATOM 1514 O O . GLU A 1 198 ? 17.373 -5.057 -12.030 1.00 97.19 198 GLU A O 1
ATOM 1519 N N . ARG A 1 199 ? 19.532 -5.211 -12.553 1.00 97.12 199 ARG A N 1
ATOM 1520 C CA . ARG A 1 199 ? 19.765 -3.786 -12.314 1.00 97.12 199 ARG A CA 1
ATOM 1521 C C . ARG A 1 199 ? 19.208 -3.003 -13.494 1.00 97.12 199 ARG A C 1
ATOM 1523 O O . ARG A 1 199 ? 19.633 -3.233 -14.623 1.00 97.12 199 ARG A O 1
ATOM 1530 N N . TYR A 1 200 ? 18.354 -2.023 -13.224 1.00 96.38 200 TYR A N 1
ATOM 1531 C CA . TYR A 1 200 ? 17.977 -1.056 -14.244 1.00 96.38 200 TYR A CA 1
ATOM 1532 C C . TYR A 1 200 ? 19.185 -0.199 -14.646 1.00 96.38 200 TYR A C 1
ATOM 1534 O O . TYR A 1 200 ? 19.904 0.329 -13.790 1.00 96.38 200 TYR A O 1
ATOM 1542 N N . ILE A 1 201 ? 19.393 -0.048 -15.951 1.00 89.50 201 ILE A N 1
ATOM 1543 C CA . ILE A 1 201 ? 20.418 0.811 -16.541 1.00 89.50 201 ILE A CA 1
ATOM 1544 C C . ILE A 1 201 ? 19.723 1.713 -17.559 1.00 89.50 201 ILE A C 1
ATOM 1546 O O . ILE A 1 201 ? 18.859 1.259 -18.309 1.00 89.50 201 ILE A O 1
ATOM 1550 N N . ASP A 1 202 ? 20.117 2.983 -17.614 1.00 80.88 202 ASP A N 1
ATOM 1551 C CA . ASP A 1 202 ? 19.605 3.899 -18.629 1.00 80.88 202 ASP A CA 1
ATOM 1552 C C . ASP A 1 202 ? 19.809 3.317 -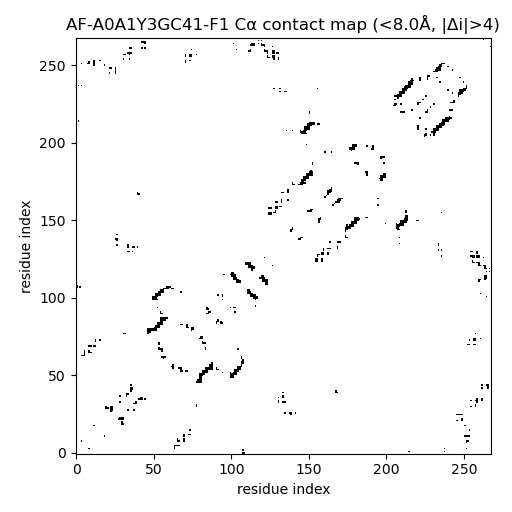20.035 1.00 80.88 202 ASP A C 1
ATOM 1554 O O . ASP A 1 202 ? 20.920 2.941 -20.421 1.00 80.88 202 ASP A O 1
ATOM 1558 N N . GLY A 1 203 ? 18.719 3.240 -20.800 1.00 72.50 203 GLY A N 1
ATOM 1559 C CA . GLY A 1 203 ? 18.714 2.664 -22.145 1.00 72.50 203 GLY A CA 1
ATOM 1560 C C . GLY A 1 203 ? 18.258 1.205 -22.238 1.00 72.50 203 GLY A C 1
ATOM 1561 O O . GLY A 1 203 ? 18.261 0.676 -23.346 1.00 72.50 203 GLY A O 1
ATOM 1562 N N . VAL A 1 204 ? 17.820 0.577 -21.134 1.00 75.56 204 VAL A N 1
ATOM 1563 C CA . VAL A 1 204 ? 17.090 -0.715 -21.157 1.00 75.56 204 VAL A CA 1
ATOM 1564 C C . VAL A 1 204 ? 15.854 -0.654 -22.070 1.00 75.56 204 VAL A C 1
ATOM 1566 O O . VAL A 1 204 ? 15.481 -1.661 -22.664 1.00 75.56 204 VAL A O 1
ATOM 1569 N N . GLY A 1 205 ? 15.301 0.543 -22.276 1.00 77.38 205 GLY A N 1
ATOM 1570 C CA . GLY A 1 205 ? 14.131 0.776 -23.111 1.00 77.38 205 GLY A CA 1
ATOM 1571 C C . GLY A 1 205 ? 12.872 0.875 -22.265 1.00 77.38 205 GLY A C 1
ATOM 1572 O O . GLY A 1 205 ? 12.935 1.098 -21.057 1.00 77.38 205 GLY A O 1
ATOM 1573 N N . GLU A 1 206 ? 11.734 0.761 -22.930 1.00 85.94 206 GLU A N 1
ATOM 1574 C CA . GLU A 1 206 ? 10.433 0.778 -22.283 1.00 85.94 206 GLU A CA 1
ATOM 1575 C C . GLU A 1 206 ? 10.176 -0.533 -21.524 1.00 85.94 206 GLU A C 1
ATOM 1577 O O . GLU A 1 206 ? 10.631 -1.595 -21.951 1.00 85.94 206 GLU A O 1
ATOM 1582 N N . VAL A 1 207 ? 9.463 -0.451 -20.401 1.00 95.31 207 VAL A N 1
ATOM 1583 C CA . VAL A 1 207 ? 8.966 -1.616 -19.656 1.00 95.31 207 VAL A CA 1
ATOM 1584 C C . VAL A 1 207 ? 7.447 -1.568 -19.587 1.00 95.31 207 VAL A C 1
ATOM 1586 O O . VAL A 1 207 ? 6.856 -0.491 -19.635 1.00 95.31 207 VAL A O 1
ATOM 1589 N N . ASP A 1 208 ? 6.804 -2.716 -19.425 1.00 97.19 208 ASP A N 1
ATOM 1590 C CA . ASP A 1 208 ? 5.342 -2.788 -19.446 1.00 97.19 208 ASP A CA 1
ATOM 1591 C C . ASP A 1 208 ? 4.719 -2.234 -18.151 1.00 97.19 208 ASP A C 1
ATOM 1593 O O . ASP A 1 208 ? 3.656 -1.614 -18.186 1.00 97.19 208 ASP A O 1
ATOM 1597 N N . VAL A 1 209 ? 5.374 -2.436 -17.000 1.00 98.12 209 VAL A N 1
ATOM 1598 C CA . VAL A 1 209 ? 4.914 -1.944 -15.689 1.00 98.12 209 VAL A CA 1
ATOM 1599 C C . VAL A 1 209 ? 6.027 -1.197 -14.958 1.00 98.12 209 VAL A C 1
ATOM 1601 O O . VAL A 1 209 ? 7.112 -1.726 -14.733 1.00 98.12 209 VAL A O 1
ATOM 1604 N N . VAL A 1 210 ? 5.734 0.021 -14.515 1.00 97.75 210 VAL A N 1
ATOM 1605 C CA . VAL A 1 210 ? 6.601 0.862 -13.688 1.00 97.75 210 VAL A CA 1
ATOM 1606 C C . VAL A 1 210 ? 5.997 0.985 -12.293 1.00 97.75 210 VAL A C 1
ATOM 1608 O O . VAL A 1 210 ? 4.834 1.352 -12.132 1.00 97.75 210 VAL A O 1
ATOM 1611 N N . ILE A 1 211 ? 6.797 0.690 -11.274 1.00 98.56 211 ILE A N 1
ATOM 1612 C CA . ILE A 1 211 ? 6.406 0.722 -9.869 1.00 98.56 211 ILE A CA 1
ATOM 1613 C C . ILE A 1 211 ? 7.253 1.778 -9.161 1.00 98.56 211 ILE A C 1
ATOM 1615 O O . ILE A 1 211 ? 8.473 1.633 -9.074 1.00 98.56 211 ILE A O 1
ATOM 1619 N N . ASP A 1 212 ? 6.619 2.830 -8.644 1.00 97.94 212 ASP A N 1
ATOM 1620 C CA . ASP A 1 212 ? 7.300 3.875 -7.872 1.00 97.94 212 ASP A CA 1
ATOM 1621 C C . ASP A 1 212 ? 6.974 3.757 -6.382 1.00 97.94 212 ASP A C 1
ATOM 1623 O O . ASP A 1 212 ? 5.907 4.170 -5.931 1.00 97.94 212 ASP A O 1
ATOM 1627 N N . ALA A 1 213 ? 7.921 3.222 -5.614 1.00 97.62 213 ALA A N 1
ATOM 1628 C CA . ALA A 1 213 ? 7.876 3.145 -4.157 1.00 97.62 213 ALA A CA 1
ATOM 1629 C C . ALA A 1 213 ? 8.816 4.170 -3.498 1.00 97.62 213 ALA A C 1
ATOM 1631 O O . ALA A 1 213 ? 9.317 3.953 -2.390 1.00 97.62 213 ALA A O 1
ATOM 1632 N N . THR A 1 214 ? 9.098 5.284 -4.179 1.00 96.69 214 THR A N 1
ATOM 1633 C CA . THR A 1 214 ? 9.955 6.353 -3.664 1.00 96.69 214 THR A CA 1
ATOM 1634 C C . THR A 1 214 ? 9.155 7.527 -3.108 1.00 96.69 214 THR A C 1
ATOM 1636 O O . THR A 1 214 ? 8.042 7.809 -3.545 1.00 96.69 214 THR A O 1
ATOM 1639 N N . PRO A 1 215 ? 9.742 8.297 -2.181 1.00 94.56 215 PRO A N 1
ATOM 1640 C CA . PRO A 1 215 ? 9.177 9.570 -1.767 1.00 94.56 215 PRO A CA 1
ATOM 1641 C C . PRO A 1 215 ? 9.663 10.724 -2.655 1.00 94.56 215 PRO A C 1
ATOM 1643 O O . PRO A 1 215 ? 10.181 11.725 -2.155 1.00 94.56 215 PRO A O 1
ATOM 1646 N N . SER A 1 216 ? 9.579 10.570 -3.978 1.00 93.19 216 SER A N 1
ATOM 1647 C CA . SER A 1 216 ? 10.095 11.558 -4.925 1.00 93.19 216 SER A CA 1
ATOM 1648 C C . SER A 1 216 ? 9.167 11.741 -6.115 1.00 93.19 216 SER A C 1
ATOM 1650 O O . SER A 1 216 ? 8.822 10.786 -6.793 1.00 93.19 216 SER A O 1
ATOM 1652 N N . VAL A 1 217 ? 8.885 13.000 -6.453 1.00 92.12 217 VAL A N 1
ATOM 1653 C CA . VAL A 1 217 ? 8.212 13.370 -7.713 1.00 92.12 217 VAL A CA 1
ATOM 1654 C C . VAL A 1 217 ? 9.165 13.422 -8.912 1.00 92.12 217 VAL A C 1
ATOM 1656 O O . VAL A 1 217 ? 8.757 13.747 -10.024 1.00 92.12 217 VAL A O 1
ATOM 1659 N N . SER A 1 218 ? 10.459 13.192 -8.684 1.00 91.06 218 SER A N 1
ATOM 1660 C CA . SER A 1 218 ? 11.495 13.243 -9.710 1.00 91.06 218 SER A CA 1
ATOM 1661 C C . SER A 1 218 ? 12.412 12.042 -9.547 1.00 91.06 218 SER A C 1
ATOM 1663 O O . SER A 1 218 ? 13.286 12.000 -8.678 1.00 91.06 218 SER A O 1
ATOM 1665 N N . ASN A 1 219 ? 12.159 11.032 -10.364 1.00 92.56 219 ASN A N 1
ATOM 1666 C CA . ASN A 1 219 ? 12.940 9.812 -10.455 1.00 92.56 219 ASN A CA 1
ATOM 1667 C C . ASN A 1 219 ? 12.803 9.257 -11.884 1.00 92.56 219 ASN A C 1
ATOM 1669 O O . ASN A 1 219 ? 12.184 9.878 -12.752 1.00 92.56 219 ASN A O 1
ATOM 1673 N N . VAL A 1 220 ? 13.399 8.094 -12.127 1.00 92.38 220 VAL A N 1
ATOM 1674 C CA . VAL A 1 220 ? 13.441 7.481 -13.456 1.00 92.38 220 VAL A CA 1
ATOM 1675 C C . VAL A 1 220 ? 12.067 7.044 -13.987 1.00 92.38 220 VAL A C 1
ATOM 1677 O O . VAL A 1 220 ? 11.881 7.044 -15.204 1.00 92.38 220 VAL A O 1
ATOM 1680 N N . CYS A 1 221 ? 11.088 6.763 -13.114 1.00 90.81 221 CYS A N 1
ATOM 1681 C CA . CYS A 1 221 ? 9.718 6.403 -13.503 1.00 90.81 221 CYS A CA 1
ATOM 1682 C C . CYS A 1 221 ? 9.049 7.493 -14.339 1.00 90.81 221 CYS A C 1
ATOM 1684 O O . CYS A 1 221 ? 8.255 7.193 -15.220 1.00 90.81 221 CYS A O 1
ATOM 1686 N N . TYR A 1 222 ? 9.380 8.757 -14.078 1.00 91.38 222 TYR A N 1
ATOM 1687 C CA . TYR A 1 222 ? 8.741 9.914 -14.706 1.00 91.38 222 TYR A CA 1
ATOM 1688 C C . TYR A 1 222 ? 9.507 10.443 -15.921 1.00 91.38 222 TYR A C 1
ATOM 1690 O O . TYR A 1 222 ? 9.335 11.597 -16.312 1.00 91.38 222 TYR A O 1
ATOM 1698 N N . SER A 1 223 ? 10.393 9.629 -16.494 1.00 90.81 223 SER A N 1
ATOM 1699 C CA . SER A 1 223 ? 11.044 9.962 -17.757 1.00 90.81 223 SER A CA 1
ATOM 1700 C C . SER A 1 223 ? 10.061 9.865 -18.927 1.00 90.81 223 SER A C 1
ATOM 1702 O O . SER A 1 223 ? 9.139 9.045 -18.907 1.00 90.81 223 SER A O 1
ATOM 1704 N N . ASP A 1 224 ? 10.297 10.659 -19.975 1.00 88.88 224 ASP A N 1
ATOM 1705 C CA . ASP A 1 224 ? 9.463 10.678 -21.188 1.00 88.88 224 ASP A CA 1
ATOM 1706 C C . ASP A 1 224 ? 9.301 9.275 -21.802 1.00 88.88 224 ASP A C 1
ATOM 1708 O O . ASP A 1 224 ? 8.258 8.967 -22.364 1.00 88.88 224 ASP A O 1
ATOM 1712 N N . VAL A 1 225 ? 10.297 8.392 -21.637 1.00 88.31 225 VAL A N 1
ATOM 1713 C CA . VAL A 1 225 ? 10.252 7.003 -22.127 1.00 88.31 225 VAL A CA 1
ATOM 1714 C C . VAL A 1 225 ? 9.051 6.237 -21.569 1.00 88.31 225 VAL A C 1
ATOM 1716 O O . VAL A 1 225 ? 8.415 5.502 -22.313 1.00 88.31 225 VAL A O 1
ATOM 1719 N N . PHE A 1 226 ? 8.725 6.413 -20.288 1.00 90.38 226 PHE A N 1
ATOM 1720 C CA . PHE A 1 226 ? 7.612 5.697 -19.658 1.00 90.38 226 PHE A CA 1
ATOM 1721 C C . PHE A 1 226 ? 6.316 6.508 -19.694 1.00 90.38 226 PHE A C 1
ATOM 1723 O O . PHE A 1 226 ? 5.232 5.957 -19.887 1.00 90.38 226 PHE A O 1
ATOM 1730 N N . VAL A 1 227 ? 6.411 7.828 -19.507 1.00 89.19 227 VAL A N 1
ATOM 1731 C CA . VAL A 1 227 ? 5.236 8.708 -19.473 1.00 89.19 227 VAL A CA 1
ATOM 1732 C C . VAL A 1 227 ? 4.587 8.795 -20.856 1.00 89.19 227 VAL A C 1
ATOM 1734 O O . VAL A 1 227 ? 3.376 8.594 -20.974 1.00 89.19 227 VAL A O 1
ATOM 1737 N N . ASP A 1 228 ? 5.376 9.015 -21.907 1.00 89.94 228 ASP A N 1
ATOM 1738 C CA . ASP A 1 228 ? 4.865 9.099 -23.280 1.00 89.94 228 ASP A CA 1
ATOM 1739 C C . ASP A 1 228 ? 4.753 7.723 -23.962 1.00 89.94 228 ASP A C 1
ATOM 1741 O O . ASP A 1 228 ? 4.162 7.628 -25.040 1.00 89.94 228 ASP A O 1
ATOM 1745 N N . GLY A 1 229 ? 5.294 6.670 -23.338 1.00 91.00 229 GLY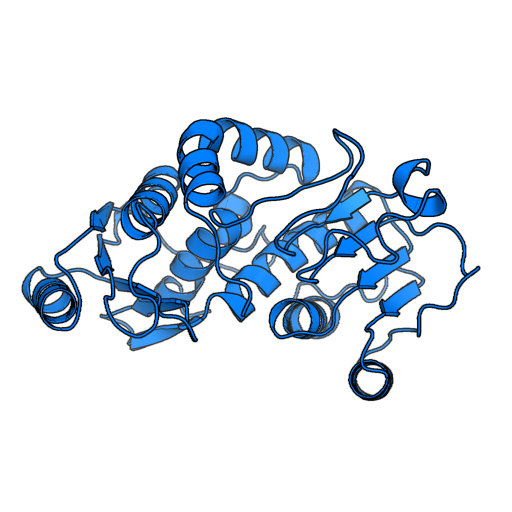 A N 1
ATOM 1746 C CA . GLY A 1 229 ? 5.134 5.274 -23.753 1.00 91.00 229 GLY A CA 1
ATOM 1747 C C . GLY A 1 229 ? 3.760 4.688 -23.408 1.00 91.00 229 GLY A C 1
ATOM 1748 O O . GLY A 1 229 ? 2.831 5.404 -23.042 1.00 91.00 229 GLY A O 1
ATOM 1749 N N . ASP A 1 230 ? 3.645 3.370 -23.485 1.00 94.00 230 ASP A N 1
ATOM 1750 C CA . ASP A 1 230 ? 2.501 2.519 -23.165 1.00 94.00 230 ASP A CA 1
ATOM 1751 C C . ASP A 1 230 ? 2.591 1.862 -21.768 1.00 94.00 230 ASP A C 1
ATOM 1753 O O . ASP A 1 230 ? 1.661 1.158 -21.368 1.00 94.00 230 ASP A O 1
ATOM 1757 N N . SER A 1 231 ? 3.644 2.132 -20.983 1.00 96.38 231 SER A N 1
ATOM 1758 C CA . SER A 1 231 ? 3.819 1.600 -19.619 1.00 96.38 231 SER A CA 1
ATOM 1759 C C . SER A 1 231 ? 2.611 1.843 -18.699 1.00 96.38 231 SER A C 1
ATOM 1761 O O . SER A 1 231 ? 1.999 2.919 -18.701 1.00 96.38 231 SER A O 1
ATOM 1763 N N . TYR A 1 232 ? 2.306 0.866 -17.845 1.00 97.69 232 TYR A N 1
ATOM 1764 C CA . TYR A 1 232 ? 1.374 1.006 -16.724 1.00 97.69 232 TYR A CA 1
ATOM 1765 C C . TYR A 1 232 ? 2.104 1.402 -15.438 1.00 97.69 232 TYR A C 1
ATOM 1767 O O . TYR A 1 232 ? 3.248 1.016 -15.230 1.00 97.69 232 TYR A O 1
ATOM 1775 N N . PHE A 1 233 ? 1.438 2.137 -14.547 1.00 97.88 233 PHE A N 1
ATOM 1776 C CA . PHE A 1 233 ? 2.044 2.733 -13.356 1.00 97.88 233 PHE A CA 1
ATOM 1777 C C . PHE A 1 233 ? 1.380 2.253 -12.061 1.00 97.88 233 PHE A C 1
ATOM 1779 O O . PHE A 1 233 ? 0.170 2.378 -11.870 1.00 97.88 233 PHE A O 1
ATOM 1786 N N . VAL A 1 234 ? 2.188 1.747 -11.137 1.00 98.12 234 VAL A N 1
ATOM 1787 C CA . VAL A 1 234 ? 1.776 1.310 -9.798 1.00 98.12 234 VAL A CA 1
ATOM 1788 C C . VAL A 1 234 ? 2.503 2.189 -8.784 1.00 98.12 234 VAL A C 1
ATOM 1790 O O . VAL A 1 234 ? 3.725 2.141 -8.691 1.00 98.12 234 VAL A O 1
ATOM 1793 N N . LEU A 1 235 ? 1.776 3.045 -8.065 1.00 97.25 235 LEU A N 1
ATOM 1794 C CA . LEU A 1 235 ? 2.378 4.206 -7.399 1.00 97.25 235 LEU A CA 1
ATOM 1795 C C . LEU A 1 235 ? 2.087 4.216 -5.887 1.00 97.25 235 LEU A C 1
ATOM 1797 O O . LEU A 1 235 ? 1.250 4.991 -5.438 1.00 97.25 235 LEU A O 1
ATOM 1801 N N . PRO A 1 236 ? 2.745 3.367 -5.077 1.00 96.06 236 PRO A N 1
ATOM 1802 C CA . PRO A 1 236 ? 2.667 3.467 -3.616 1.00 96.06 236 PRO A CA 1
ATOM 1803 C C . PRO A 1 236 ? 3.418 4.679 -3.038 1.0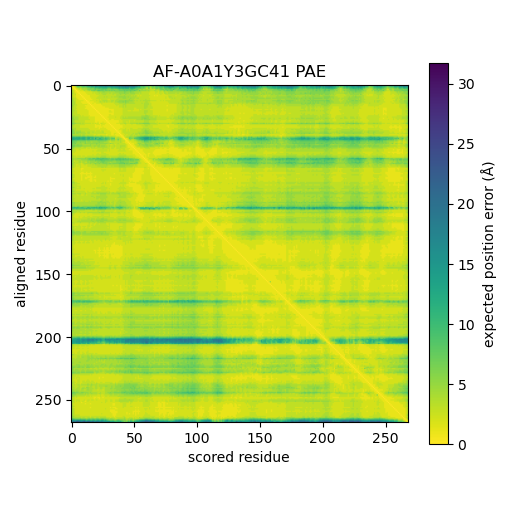0 96.06 236 PRO A C 1
ATOM 1805 O O . PRO A 1 236 ? 3.172 5.076 -1.900 1.00 96.06 236 PRO A O 1
ATOM 1808 N N . GLY A 1 237 ? 4.373 5.243 -3.782 1.00 95.19 237 GLY A N 1
ATOM 1809 C CA . GLY A 1 237 ? 5.218 6.349 -3.344 1.00 95.19 237 GLY A CA 1
ATOM 1810 C C . GLY A 1 237 ? 4.459 7.664 -3.152 1.00 95.19 237 GLY A C 1
ATOM 1811 O O . GLY A 1 237 ? 3.665 8.077 -3.995 1.00 95.19 237 GLY A O 1
ATOM 1812 N N . VAL A 1 238 ? 4.745 8.359 -2.047 1.00 93.12 238 VAL A N 1
ATOM 1813 C CA . VAL A 1 238 ? 4.198 9.690 -1.749 1.00 93.12 238 VAL A CA 1
ATOM 1814 C C . VAL A 1 238 ? 5.347 10.667 -1.479 1.00 93.12 238 VAL A C 1
ATOM 1816 O O . VAL A 1 238 ? 6.193 10.377 -0.627 1.00 93.12 238 VAL A O 1
ATOM 1819 N N . PRO A 1 239 ? 5.383 11.850 -2.123 1.00 91.50 239 PRO A N 1
ATOM 1820 C CA . PRO A 1 239 ? 4.445 12.351 -3.137 1.00 91.50 239 PRO A CA 1
ATOM 1821 C C . PRO A 1 239 ? 4.599 11.664 -4.502 1.00 91.50 239 PRO A C 1
ATOM 1823 O O . PRO A 1 239 ? 5.694 11.247 -4.866 1.00 91.50 239 PRO A O 1
ATOM 1826 N N . VAL A 1 240 ? 3.511 11.634 -5.274 1.00 92.06 240 VAL A N 1
ATOM 1827 C CA . VAL A 1 240 ? 3.488 11.078 -6.633 1.00 92.06 240 VAL A CA 1
ATOM 1828 C C . VAL A 1 240 ? 3.916 12.112 -7.678 1.00 92.06 240 VAL A C 1
ATOM 1830 O O . VAL A 1 240 ? 3.550 13.289 -7.596 1.00 92.06 240 VAL A O 1
ATOM 1833 N N . GLY A 1 241 ? 4.713 11.684 -8.654 1.00 91.88 241 GLY A N 1
ATOM 1834 C CA . GLY A 1 241 ? 5.071 12.473 -9.833 1.00 91.88 241 GLY A CA 1
ATOM 1835 C C . GLY A 1 241 ? 4.021 12.392 -10.950 1.00 91.88 241 GLY A C 1
ATOM 1836 O O . GLY A 1 241 ? 2.948 11.815 -10.771 1.00 91.88 241 GLY A O 1
ATOM 1837 N N . PRO A 1 242 ? 4.288 13.004 -12.115 1.00 91.25 242 PRO A N 1
ATOM 1838 C CA . PRO A 1 242 ? 3.351 12.998 -13.233 1.00 91.25 242 PRO A CA 1
ATOM 1839 C C . PRO A 1 242 ? 3.269 11.611 -13.876 1.00 91.25 242 PRO A C 1
ATOM 1841 O O . PRO A 1 242 ? 4.274 11.081 -14.335 1.00 91.25 242 PRO A O 1
ATOM 1844 N N . TYR A 1 243 ? 2.065 11.055 -13.980 1.00 92.50 243 TYR A N 1
ATOM 1845 C CA . TYR A 1 243 ? 1.818 9.810 -14.703 1.00 92.50 243 TYR A CA 1
ATOM 1846 C C . TYR A 1 243 ? 0.601 9.940 -15.632 1.00 92.50 243 TYR A C 1
ATOM 1848 O O . TYR A 1 243 ? -0.238 10.827 -15.437 1.00 92.50 243 TYR A O 1
ATOM 1856 N N . PRO A 1 244 ? 0.484 9.080 -16.655 1.00 91.38 244 PRO A N 1
ATOM 1857 C CA . PRO A 1 244 ? -0.587 9.169 -17.642 1.00 91.38 244 PRO A CA 1
ATOM 1858 C C . PRO A 1 244 ? -1.933 8.710 -17.071 1.00 91.38 244 PRO A C 1
ATOM 1860 O O . PRO A 1 244 ? -2.060 7.609 -16.523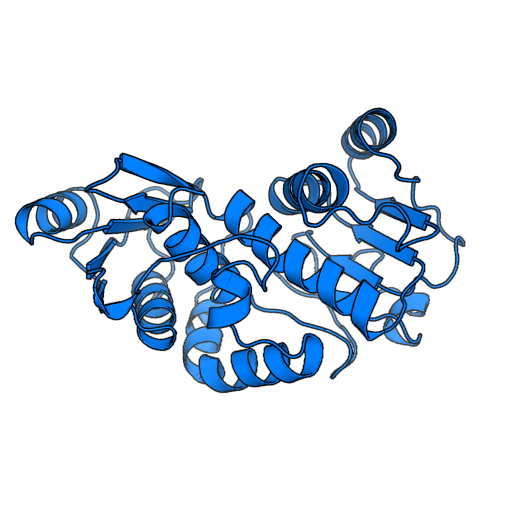 1.00 91.38 244 PRO A O 1
ATOM 1863 N N . GLU A 1 245 ? -2.965 9.540 -17.236 1.00 87.38 245 GLU A N 1
ATOM 1864 C CA . GLU A 1 245 ? -4.321 9.231 -16.777 1.00 87.38 245 GLU A CA 1
ATOM 1865 C C . GLU A 1 245 ? -4.831 7.922 -17.406 1.00 87.38 245 GLU A C 1
ATOM 1867 O O . GLU A 1 245 ? -4.665 7.668 -18.600 1.00 87.38 245 GLU A O 1
ATOM 1872 N N . GLY A 1 246 ? -5.443 7.062 -16.589 1.00 89.94 246 GLY A N 1
ATOM 1873 C CA . GLY A 1 246 ? -5.970 5.766 -17.026 1.00 89.94 246 GLY A CA 1
ATOM 1874 C C . GLY A 1 246 ? -4.924 4.660 -17.213 1.00 89.94 246 GLY A C 1
ATOM 1875 O O . GLY A 1 246 ? -5.316 3.508 -17.398 1.00 89.94 246 GLY A O 1
ATOM 1876 N N . ARG A 1 247 ? -3.623 4.970 -17.121 1.00 94.00 247 ARG A N 1
ATOM 1877 C CA . ARG A 1 247 ? -2.534 3.975 -17.109 1.00 94.00 247 ARG A CA 1
ATOM 1878 C C . ARG A 1 247 ? -1.842 3.843 -15.760 1.00 94.00 247 ARG A C 1
ATOM 1880 O O . ARG A 1 247 ? -0.944 3.022 -15.642 1.00 94.00 247 ARG A O 1
ATOM 1887 N N . GLY A 1 248 ? -2.260 4.591 -14.743 1.00 95.50 248 GLY A N 1
ATOM 1888 C CA . GLY A 1 248 ? -1.692 4.495 -13.405 1.00 95.50 248 GLY A CA 1
ATOM 1889 C C . GLY A 1 248 ? -2.732 4.363 -12.307 1.00 95.50 248 GLY A C 1
ATOM 1890 O O . GLY A 1 248 ? -3.866 4.819 -12.462 1.00 95.50 248 GLY A O 1
ATOM 1891 N N . PHE A 1 249 ? -2.314 3.777 -11.189 1.00 96.62 249 PHE A N 1
ATOM 1892 C CA . PHE A 1 249 ? -3.058 3.806 -9.939 1.00 96.62 249 PHE A CA 1
ATOM 1893 C C . PHE A 1 249 ? -2.188 4.356 -8.810 1.00 96.62 249 PHE A C 1
ATOM 1895 O O . PHE A 1 249 ? -1.089 3.859 -8.556 1.00 96.62 249 PHE A O 1
ATOM 1902 N N . PHE A 1 250 ? -2.726 5.368 -8.136 1.00 95.19 250 PHE A N 1
ATOM 1903 C CA . PHE A 1 250 ? -2.147 6.024 -6.974 1.00 95.19 250 PHE A CA 1
ATOM 1904 C C . PHE A 1 250 ? -3.224 6.174 -5.906 1.00 95.19 250 PHE A C 1
ATOM 1906 O O . PHE A 1 250 ? -4.307 6.696 -6.174 1.00 95.19 250 PHE A O 1
ATOM 1913 N N . ASP A 1 251 ? -2.887 5.772 -4.691 1.00 94.56 251 ASP A N 1
ATOM 1914 C CA . ASP A 1 251 ? -3.644 6.078 -3.490 1.00 94.56 251 ASP A CA 1
ATOM 1915 C C . ASP A 1 251 ? -2.661 6.324 -2.329 1.00 94.56 251 ASP A C 1
ATOM 1917 O O . ASP A 1 251 ? -1.824 5.458 -2.055 1.00 94.56 251 ASP A O 1
ATOM 1921 N N . PRO A 1 252 ? -2.738 7.479 -1.639 1.00 93.12 252 PRO A N 1
ATOM 1922 C CA . PRO A 1 252 ? -1.782 7.826 -0.594 1.00 93.12 252 PRO A CA 1
ATOM 1923 C C . PRO A 1 252 ? -2.117 7.242 0.786 1.00 93.12 252 PRO A C 1
ATOM 1925 O O . PRO A 1 252 ? -1.323 7.436 1.705 1.00 93.12 252 PRO A O 1
ATOM 1928 N N . LEU A 1 253 ? -3.283 6.608 0.986 1.00 95.31 253 LEU A N 1
ATOM 1929 C CA . LEU A 1 253 ? -3.706 6.157 2.319 1.00 95.31 253 LEU A CA 1
ATOM 1930 C C . LEU A 1 253 ? -4.676 4.973 2.313 1.00 95.31 253 LEU A C 1
ATOM 1932 O O . LEU A 1 253 ? -4.475 4.034 3.082 1.00 95.31 253 LEU A O 1
ATOM 1936 N N . ALA A 1 254 ? -5.757 5.033 1.530 1.00 96.19 254 ALA A N 1
ATOM 1937 C CA . ALA A 1 254 ? -6.895 4.131 1.683 1.00 96.19 254 ALA A CA 1
ATOM 1938 C C . ALA A 1 254 ? -6.524 2.654 1.503 1.00 96.19 254 ALA A C 1
ATOM 1940 O O . ALA A 1 254 ? -6.911 1.827 2.322 1.00 96.19 254 ALA A O 1
ATOM 1941 N N . LEU A 1 255 ? -5.758 2.317 0.468 1.00 95.88 255 LEU A N 1
ATOM 1942 C CA . LEU A 1 255 ? -5.359 0.954 0.142 1.00 95.88 255 LEU A CA 1
ATOM 1943 C C . LEU A 1 255 ? -4.458 0.364 1.232 1.00 95.88 255 LEU A C 1
ATOM 1945 O O . LEU A 1 255 ? -4.697 -0.756 1.680 1.00 95.88 255 LEU A O 1
ATOM 1949 N N . GLY A 1 256 ? -3.465 1.132 1.693 1.00 95.94 256 GLY A N 1
ATOM 1950 C CA . GLY A 1 256 ? -2.561 0.725 2.774 1.00 95.94 256 GLY A CA 1
ATOM 1951 C C . GLY A 1 256 ? -3.296 0.541 4.103 1.00 95.94 256 GLY A C 1
ATOM 1952 O O . GLY A 1 256 ? -3.241 -0.536 4.693 1.00 95.94 256 GLY A O 1
ATOM 1953 N N . ALA A 1 257 ? -4.075 1.546 4.524 1.00 96.69 257 ALA A N 1
ATOM 1954 C CA . ALA A 1 257 ? -4.849 1.513 5.768 1.00 96.69 257 ALA A CA 1
ATOM 1955 C C . ALA A 1 257 ? -5.908 0.401 5.777 1.00 96.69 257 ALA A C 1
ATOM 1957 O O . ALA A 1 257 ? -6.144 -0.248 6.796 1.00 96.69 257 ALA A O 1
ATOM 1958 N N . CYS A 1 258 ? -6.549 0.166 4.634 1.00 95.81 258 CYS A N 1
ATOM 1959 C CA . CYS A 1 258 ? -7.517 -0.904 4.485 1.00 95.81 258 CYS A CA 1
ATOM 1960 C C . CYS A 1 258 ? -6.829 -2.271 4.569 1.00 95.81 258 CYS A C 1
ATOM 1962 O O . CYS A 1 258 ? -7.218 -3.093 5.397 1.00 95.81 258 CYS A O 1
ATOM 1964 N N . SER A 1 259 ? -5.765 -2.496 3.789 1.00 96.50 259 SER A N 1
ATOM 1965 C CA . SER A 1 259 ? -5.002 -3.749 3.822 1.00 96.50 259 SER A CA 1
ATOM 1966 C C . SER A 1 259 ? -4.430 -4.041 5.211 1.00 96.50 259 SER A C 1
ATOM 1968 O O . SER A 1 259 ? -4.424 -5.196 5.631 1.00 96.50 259 SER A O 1
ATOM 1970 N N . LEU A 1 260 ? -4.022 -3.003 5.947 1.00 97.25 260 LEU A N 1
ATOM 1971 C CA . LEU A 1 260 ? -3.563 -3.103 7.330 1.00 97.25 260 LEU A CA 1
ATOM 1972 C C . LEU A 1 260 ? -4.619 -3.719 8.247 1.00 97.25 260 LEU A C 1
ATOM 1974 O O . LEU A 1 260 ? -4.314 -4.636 9.006 1.00 97.25 260 LEU A O 1
ATOM 1978 N N . ALA A 1 261 ? -5.862 -3.244 8.161 1.00 96.69 261 ALA A N 1
ATOM 1979 C CA . ALA A 1 261 ? -6.958 -3.801 8.944 1.00 96.69 261 ALA A CA 1
ATOM 1980 C C . ALA A 1 261 ? -7.244 -5.259 8.564 1.00 96.69 261 ALA A C 1
ATOM 1982 O O . ALA A 1 261 ? -7.388 -6.101 9.448 1.00 96.69 261 ALA A O 1
ATOM 1983 N N . TYR A 1 262 ? -7.283 -5.589 7.269 1.00 95.75 262 TYR A N 1
ATOM 1984 C CA . TYR A 1 262 ? -7.496 -6.979 6.858 1.00 95.75 262 TYR A CA 1
ATOM 1985 C C . TYR A 1 262 ? -6.410 -7.904 7.381 1.00 95.75 262 TYR A C 1
ATOM 1987 O O . TYR A 1 262 ? -6.758 -8.939 7.933 1.00 95.75 262 TYR A O 1
ATOM 1995 N N . MET A 1 263 ? -5.138 -7.523 7.251 1.00 95.12 263 MET A N 1
ATOM 1996 C CA . MET A 1 263 ? -4.012 -8.324 7.736 1.00 95.12 263 MET A CA 1
ATOM 1997 C C . MET A 1 263 ? -4.051 -8.506 9.250 1.00 95.12 263 MET A C 1
ATOM 1999 O O . MET A 1 263 ? -3.980 -9.634 9.739 1.00 95.12 263 MET A O 1
ATOM 2003 N N . ALA A 1 264 ? -4.280 -7.417 9.989 1.00 95.19 264 ALA A N 1
ATOM 2004 C CA . ALA A 1 264 ? -4.341 -7.475 11.443 1.00 95.19 264 ALA A CA 1
ATOM 2005 C C . ALA A 1 264 ? -5.437 -8.440 11.921 1.00 95.19 264 ALA A C 1
ATOM 2007 O O . ALA A 1 264 ? -5.208 -9.226 12.841 1.00 95.19 264 ALA A O 1
ATOM 2008 N N . PHE A 1 265 ? -6.612 -8.410 11.281 1.00 93.38 265 PHE A N 1
ATOM 2009 C CA . PHE A 1 265 ? -7.802 -9.125 11.749 1.00 93.38 265 PHE A CA 1
ATOM 2010 C C . PHE A 1 265 ? -8.042 -10.491 11.090 1.00 93.38 265 PHE A C 1
ATOM 2012 O O . PHE A 1 265 ? -8.862 -11.258 11.603 1.00 93.38 265 PHE A O 1
ATOM 2019 N N . SER A 1 266 ? -7.364 -10.819 9.984 1.00 88.25 266 SER A N 1
ATOM 2020 C CA . SER A 1 266 ? -7.397 -12.162 9.379 1.00 88.25 266 SER A CA 1
ATOM 2021 C C . SER A 1 266 ? -6.330 -13.092 9.937 1.00 88.25 266 SER A C 1
ATOM 2023 O O . SER A 1 266 ? -6.527 -14.306 9.955 1.00 88.25 266 SER A O 1
ATOM 2025 N N . GLY A 1 267 ? -5.244 -12.523 10.454 1.00 70.56 267 GLY A N 1
ATOM 2026 C CA . GLY A 1 267 ? -4.135 -13.282 11.001 1.00 70.56 267 GLY A CA 1
ATOM 2027 C C . GLY A 1 267 ? -2.994 -13.553 10.014 1.00 70.56 267 GLY A C 1
ATOM 2028 O O . GLY A 1 267 ? -2.140 -14.382 10.336 1.00 70.56 267 GLY A O 1
ATOM 2029 N N . ASP A 1 268 ? -3.011 -12.882 8.856 1.00 59.91 268 ASP A N 1
ATOM 2030 C CA . ASP A 1 268 ? -2.027 -13.004 7.766 1.00 59.91 268 ASP A CA 1
ATOM 2031 C C . ASP A 1 268 ? -0.746 -12.191 8.013 1.00 59.91 268 ASP A C 1
ATOM 2033 O O . ASP A 1 268 ? -0.843 -11.046 8.521 1.00 59.91 268 ASP A O 1
#